Protein 7EQZ (pdb70)

Structure (mmCIF, N/CA/C/O backbone):
data_7EQZ
#
_entry.id   7EQZ
#
_cell.length_a   40.451
_cell.length_b   87.208
_cell.length_c   49.069
_cell.angle_alpha   90.000
_cell.angle_beta   107.698
_cell.angle_gamma   90.000
#
_symmetry.space_group_name_H-M   'P 1 21 1'
#
loop_
_entity.id
_entity.type
_entity.pdbx_description
1 polymer 'Carboxypeptidase B'
2 polymer 'Metallocarboxypeptidase inhibitor'
3 non-polymer 'ZINC ION'
4 non-polymer GLYCINE
5 water water
#
loop_
_atom_site.group_PDB
_atom_site.id
_atom_site.type_symbol
_atom_site.label_atom_id
_atom_site.label_alt_id
_atom_site.label_comp_id
_atom_site.label_asym_id
_atom_site.label_entity_id
_atom_site.label_seq_id
_atom_site.pdbx_PDB_ins_code
_atom_site.Cartn_x
_atom_site.Cartn_y
_atom_site.Cartn_z
_atom_site.occupancy
_atom_site.B_iso_or_equiv
_atom_site.auth_seq_id
_atom_site.auth_comp_id
_atom_site.auth_asym_id
_atom_site.auth_atom_id
_atom_site.pdbx_PDB_model_num
ATOM 1 N N . ASP A 1 1 ? 3.99010 -26.96971 21.72773 1.000 40.42127 7 ASP A N 1
ATOM 2 C CA . ASP A 1 1 ? 2.56936 -27.28878 21.64726 1.000 44.95963 7 ASP A CA 1
ATOM 3 C C . ASP A 1 1 ? 2.15535 -27.57346 20.20682 1.000 47.84748 7 ASP A C 1
ATOM 4 O O . ASP A 1 1 ? 1.82921 -28.70821 19.85809 1.000 45.87953 7 ASP A O 1
ATOM 6 N N . VAL A 1 2 ? 2.16696 -26.52986 19.36939 1.000 44.36593 8 VAL A N 1
ATOM 7 C CA . VAL A 1 2 ? 1.85343 -26.68664 17.95277 1.000 36.29541 8 VAL A CA 1
ATOM 8 C C . VAL A 1 2 ? 3.07585 -27.05279 17.12493 1.000 35.52893 8 VAL A C 1
ATOM 9 O O . VAL A 1 2 ? 2.94522 -27.29936 15.91794 1.000 39.64635 8 VAL A O 1
ATOM 13 N N . SER A 1 3 ? 4.26198 -27.09521 17.73295 1.000 40.00377 9 SER A N 1
ATOM 14 C CA . SER A 1 3 ? 5.49733 -27.41722 17.03082 1.000 36.97425 9 SER A CA 1
ATOM 15 C C . SER A 1 3 ? 6.03079 -28.79793 17.39769 1.000 32.88739 9 SER A C 1
ATOM 16 O O . SER A 1 3 ? 7.20268 -29.09293 17.14448 1.000 35.81338 9 SER A O 1
ATOM 19 N N . THR A 1 4 ? 5.19781 -29.64905 17.99439 1.000 37.68715 10 THR A N 1
ATOM 20 C CA . THR A 1 4 ? 5.62524 -30.99187 18.36251 1.000 37.61223 10 THR A CA 1
ATOM 21 C C . THR A 1 4 ? 5.27429 -32.03827 17.31500 1.000 34.70604 10 THR A C 1
ATOM 22 O O . THR A 1 4 ? 5.86627 -33.12345 17.32246 1.000 33.47504 10 THR A O 1
ATOM 26 N N . SER A 1 5 ? 4.33603 -31.74263 16.41985 1.000 38.60352 11 SER A N 1
ATOM 27 C CA . SER A 1 5 ? 3.92830 -32.69191 15.39352 1.000 30.74552 11 SER A CA 1
ATOM 28 C C . SER A 1 5 ? 3.26796 -31.92458 14.25782 1.000 34.08215 11 SER A C 1
ATOM 29 O O . SER A 1 5 ? 2.91997 -30.74890 14.39419 1.000 34.14849 11 SER A O 1
ATOM 32 N N . TYR A 1 6 ? 3.10344 -32.60914 13.12791 1.000 24.06291 12 TYR A N 1
ATOM 33 C CA . TYR A 1 6 ? 2.41180 -32.03993 11.97690 1.000 24.03717 12 TYR A CA 1
ATOM 34 C C . TYR A 1 6 ? 0.91519 -32.26033 12.15527 1.000 20.74145 12 TYR A C 1
ATOM 35 O O . TYR A 1 6 ? 0.44285 -33.40153 12.15336 1.000 25.34165 12 TYR A O 1
ATOM 44 N N . LEU A 1 7 ? 0.16834 -31.17192 12.31083 1.000 21.59921 13 LEU A N 1
ATOM 45 C CA . LEU A 1 7 ? -1.25892 -31.26432 12.57802 1.000 21.86349 13 LEU A CA 1
ATOM 46 C C . LEU A 1 7 ? -2.03642 -31.56420 11.30334 1.000 21.58175 13 LEU A C 1
ATOM 47 O O . LEU A 1 7 ? -1.72515 -31.04352 10.22809 1.000 15.01601 13 LEU A O 1
ATOM 52 N N . ARG A 1 8 ? -3.05165 -32.41364 11.43125 1.000 15.19123 14 ARG A N 1
ATOM 53 C CA . ARG A 1 8 ? -3.98755 -32.62922 10.34108 1.000 17.46580 14 ARG A CA 1
ATOM 54 C C . ARG A 1 8 ? -4.89484 -31.41140 10.19068 1.000 16.84028 14 ARG A C 1
ATOM 55 O O . ARG A 1 8 ? -4.99114 -30.56505 11.08392 1.000 17.07481 14 ARG A O 1
ATOM 63 N N . HIS A 1 9 ? -5.56371 -31.32394 9.03670 1.000 14.07315 15 HIS A N 1
ATOM 64 C CA . HIS A 1 9 ? -6.35689 -30.13282 8.74547 1.000 17.45933 15 HIS A CA 1
ATOM 65 C C . HIS A 1 9 ? -7.47235 -29.94145 9.76419 1.000 18.90472 15 HIS A C 1
ATOM 66 O O . HIS A 1 9 ? -7.73831 -28.81314 10.19642 1.000 15.22761 15 HIS A O 1
ATOM 73 N N . ASN A 1 10 ? -8.14524 -31.02716 10.15376 1.000 19.78544 16 ASN A N 1
ATOM 74 C CA . ASN A 1 10 ? -9.18384 -30.90258 11.16991 1.000 22.17474 16 ASN A CA 1
ATOM 75 C C . ASN A 1 10 ? -8.60067 -30.39501 12.48240 1.000 22.81310 16 ASN A C 1
ATOM 76 O O . ASN A 1 10 ? -9.15760 -29.48234 13.09999 1.000 18.68140 16 ASN A O 1
ATOM 81 N N . GLU A 1 11 ? -7.45064 -30.93597 12.89594 1.000 19.55879 17 GLU A N 1
ATOM 82 C CA . GLU A 1 11 ? -6.82479 -30.49174 14.13798 1.000 18.94948 17 GLU A CA 1
ATOM 83 C C . GLU A 1 11 ? -6.42925 -29.02299 14.06275 1.000 15.99378 17 GLU A C 1
ATOM 84 O O . GLU A 1 11 ? -6.50520 -28.29954 15.06240 1.000 14.69636 17 GLU A O 1
ATOM 90 N N . ILE A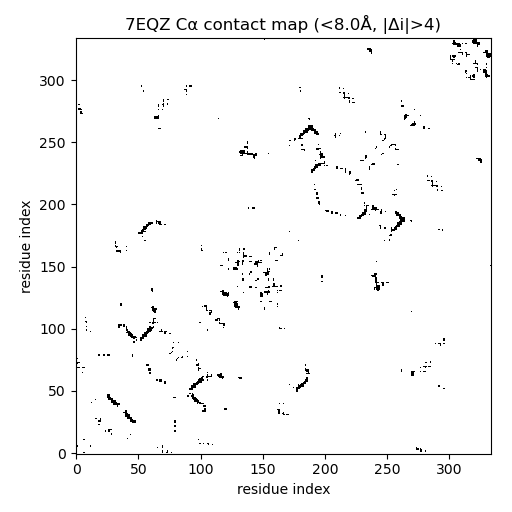 1 12 ? -6.00550 -28.56510 12.88336 1.000 14.88934 18 ILE A N 1
ATOM 91 C CA . ILE A 1 12 ? -5.66864 -27.15647 12.70618 1.000 13.48682 18 ILE A CA 1
ATOM 92 C C . ILE A 1 12 ? -6.89632 -26.28545 12.93648 1.000 16.23404 18 ILE A C 1
ATOM 93 O O . ILE A 1 12 ? -6.82032 -25.23916 13.59227 1.000 14.05506 18 ILE A O 1
ATOM 98 N N . ASN A 1 13 ? -8.04883 -26.70583 12.40811 1.000 16.68989 19 ASN A N 1
ATOM 99 C CA . ASN A 1 13 ? -9.26297 -25.90928 12.55586 1.000 16.07127 19 ASN A CA 1
ATOM 100 C C . ASN A 1 13 ? -9.75684 -25.89517 13.99933 1.000 13.03895 19 ASN A C 1
ATOM 101 O O . ASN A 1 13 ? -10.19974 -24.85218 14.49285 1.000 13.46105 19 ASN A O 1
ATOM 106 N N . GLU A 1 14 ? -9.69424 -27.03575 14.69484 1.000 15.14155 20 GLU A N 1
ATOM 107 C CA . GLU A 1 14 ? -10.09297 -27.05167 16.10139 1.000 15.30172 20 GLU A CA 1
ATOM 108 C C . GLU A 1 14 ? -9.18430 -26.16246 16.94192 1.000 11.37882 20 GLU A C 1
ATOM 109 O O . GLU A 1 14 ? -9.64335 -25.51219 17.88857 1.000 15.66641 20 GLU A O 1
ATOM 115 N N . TYR A 1 15 ? -7.88979 -26.12570 16.61648 1.000 12.45069 21 TYR A N 1
ATOM 116 C CA . TYR A 1 15 ? -6.98136 -25.22845 17.32209 1.000 14.36725 21 TYR A CA 1
ATOM 117 C C . TYR A 1 15 ? -7.37805 -23.77298 17.11362 1.000 14.33980 21 TYR A C 1
ATOM 118 O O . TYR A 1 15 ? -7.36471 -22.97718 18.05988 1.000 17.96369 21 TYR A O 1
ATOM 127 N N . LEU A 1 16 ? -7.73538 -23.40577 15.87981 1.000 13.73838 22 LEU A N 1
ATOM 128 C CA . LEU A 1 16 ? -8.18663 -22.04265 15.62017 1.000 15.00226 22 LEU A CA 1
ATOM 129 C C . LEU A 1 16 ? -9.46643 -21.73142 16.38684 1.000 18.56895 22 LEU A C 1
ATOM 130 O O . LEU A 1 16 ? -9.59647 -20.65424 16.97992 1.000 15.12116 22 LEU A O 1
ATOM 135 N N . GLN A 1 17 ? -10.42043 -22.66707 16.39390 1.000 14.88928 23 GLN A N 1
ATOM 136 C CA . GLN A 1 17 ? -11.67489 -22.43824 17.10541 1.000 21.22364 23 GLN A CA 1
ATOM 137 C C . GLN A 1 17 ? -11.45045 -22.34127 18.60908 1.000 19.80841 23 GLN A C 1
ATOM 138 O O . GLN A 1 17 ? -12.12721 -21.56439 19.29324 1.000 18.72532 23 GLN A O 1
ATOM 144 N N . THR A 1 18 ? -10.51191 -23.12773 19.14218 1.000 14.56419 24 THR A N 1
ATOM 145 C CA . THR A 1 18 ? -10.18541 -23.02996 20.56157 1.000 19.40482 24 THR A CA 1
ATOM 146 C C . THR A 1 18 ? -9.63139 -21.65172 20.90263 1.000 16.71784 24 THR A C 1
ATOM 147 O O . THR A 1 18 ? -9.97003 -21.07751 21.94459 1.000 16.42996 24 THR A O 1
ATOM 151 N N . LEU A 1 19 ? -8.78077 -21.10256 20.03174 1.000 12.64971 25 LEU A N 1
ATOM 152 C CA . LEU A 1 19 ? -8.26462 -19.75479 20.24943 1.000 13.23764 25 LEU A CA 1
ATOM 153 C C . LEU A 1 19 ? -9.38060 -18.71998 20.18371 1.000 18.11594 25 LEU A C 1
ATOM 154 O O . LEU A 1 19 ? -9.36128 -17.72711 20.92103 1.000 16.85898 25 LEU A O 1
ATOM 159 N N . SER A 1 20 ? -10.35595 -18.92794 19.29523 1.000 14.59483 26 SER A N 1
ATOM 160 C CA . SER A 1 20 ? -11.51257 -18.03945 19.24556 1.000 17.91111 26 SER A CA 1
ATOM 161 C C . SER A 1 20 ? -12.29834 -18.09108 20.54961 1.000 16.65717 26 SER A C 1
ATOM 162 O O . SER A 1 20 ? -12.78522 -17.06254 21.03287 1.000 16.95676 26 SER A O 1
ATOM 165 N N . GLN A 1 21 ? -12.44140 -19.28519 21.12753 1.000 16.84303 27 GLN A N 1
ATOM 166 C CA . GLN A 1 21 ? -13.11208 -19.41285 22.41711 1.000 22.57642 27 GLN A CA 1
ATOM 167 C C . GLN A 1 21 ? -12.30290 -18.76093 23.53271 1.000 20.79744 27 GLN A C 1
ATOM 168 O O . GLN A 1 21 ? -12.87048 -18.13233 24.43377 1.000 16.86927 27 GLN A O 1
ATOM 174 N N . LYS A 1 22 ? -10.97762 -18.89263 23.48646 1.000 16.42002 28 LYS A N 1
ATOM 175 C CA . LYS A 1 22 ? -10.13128 -18.48420 24.60075 1.000 17.04908 28 LYS A CA 1
ATOM 176 C C . LYS A 1 22 ? -9.74645 -17.01120 24.56512 1.000 18.79710 28 LYS A C 1
ATOM 177 O O . LYS A 1 22 ? -9.55233 -16.40903 25.62769 1.000 12.28071 28 LYS A O 1
ATOM 183 N N . TYR A 1 23 ? -9.63117 -16.41116 23.38187 1.000 17.11741 29 TYR A N 1
ATOM 184 C CA . TYR A 1 23 ? -9.23265 -15.00841 23.24635 1.000 17.76049 29 TYR A CA 1
ATOM 185 C C . TYR A 1 23 ? -10.20064 -14.26987 22.32752 1.000 20.37216 29 TYR A C 1
ATOM 186 O O . TYR A 1 23 ? -9.81698 -13.78818 21.25778 1.000 19.39539 29 TYR A O 1
ATOM 195 N N . PRO A 1 24 ? -11.47058 -14.14135 22.72769 1.000 20.97784 30 PRO A N 1
ATOM 196 C CA . PRO A 1 24 ? -12.44854 -13.50521 21.83015 1.000 15.79906 30 PRO A CA 1
ATOM 197 C C . PRO A 1 24 ? -12.21056 -12.01951 21.62120 1.000 15.26582 30 PRO A C 1
ATOM 198 O O . PRO A 1 24 ? -12.57966 -11.49086 20.56560 1.000 20.22822 30 PRO A O 1
ATOM 202 N N . SER A 1 25 ? -11.61543 -11.32496 22.59072 1.000 18.54030 31 SER A N 1
ATOM 203 C CA . SER A 1 25 ? -11.35725 -9.89871 22.44052 1.000 23.44933 31 SER A CA 1
ATOM 204 C C . SER A 1 25 ? -10.13152 -9.60492 21.58633 1.000 25.21185 31 SER A C 1
ATOM 205 O O . SER A 1 25 ? -9.94078 -8.45302 21.18206 1.000 28.85806 31 SER A O 1
ATOM 208 N N . LEU A 1 26 ? -9.30485 -10.60943 21.30038 1.000 17.51519 32 LEU A N 1
ATOM 209 C CA . LEU A 1 26 ? -8.11030 -10.43160 20.48792 1.000 11.75096 32 LEU A CA 1
ATOM 210 C C . LEU A 1 26 ? -8.21323 -11.05291 19.10457 1.000 19.08129 32 LEU A C 1
ATOM 211 O O . LEU A 1 26 ? -7.67262 -10.49042 18.14975 1.000 15.55893 32 LEU A O 1
ATOM 216 N N . VAL A 1 27 ? -8.89960 -12.18794 18.96401 1.000 12.40966 33 VAL A N 1
ATOM 217 C CA . VAL A 1 27 ? -8.90862 -12.92634 17.71027 1.000 18.07363 33 VAL A CA 1
ATOM 218 C C . VAL A 1 27 ? -10.34078 -13.15278 17.24757 1.000 20.54877 33 VAL A C 1
ATOM 219 O O . VAL A 1 27 ? -11.29397 -13.10823 18.02849 1.000 16.72881 33 VAL A O 1
ATOM 223 N N . SER A 1 28 ? -10.47385 -13.38492 15.94403 1.000 16.85698 34 SER A N 1
ATOM 224 C CA . SER A 1 28 ? -11.72815 -13.78259 15.32284 1.000 17.80077 34 SER A CA 1
ATOM 225 C C . SER A 1 28 ? -11.41226 -14.81860 14.25667 1.000 20.47644 34 SER A C 1
ATOM 226 O O . SER A 1 28 ? -10.58165 -14.57048 13.37786 1.000 22.18264 34 SER A O 1
ATOM 229 N N . VAL A 1 29 ? -12.06104 -15.97526 14.33922 1.000 16.72669 35 VAL A N 1
ATOM 230 C CA . VAL A 1 29 ? -11.83335 -17.07150 13.40529 1.000 9.84722 35 VAL A CA 1
ATOM 231 C C . VAL A 1 29 ? -12.99311 -17.10131 12.42242 1.000 14.66052 35 VAL A C 1
ATOM 232 O O . VAL A 1 29 ? -14.15589 -17.23611 12.82258 1.000 12.88145 35 VAL A O 1
ATOM 236 N N . GLU A 1 30 ? -12.67966 -16.97104 11.13610 1.000 15.26693 36 GLU A N 1
ATOM 237 C CA . GLU A 1 30 ? -13.68874 -16.85350 10.09677 1.000 19.78453 36 GLU A CA 1
ATOM 238 C C . GLU A 1 30 ? -13.37876 -17.81673 8.96158 1.000 17.42840 36 GLU A C 1
ATOM 239 O O . GLU A 1 30 ? -12.22478 -18.19167 8.73587 1.000 15.08995 36 GLU A O 1
ATOM 245 N N . GLU A 1 31 ? -14.42945 -18.21469 8.25242 1.000 14.71418 37 GLU A N 1
ATOM 246 C CA . GLU A 1 31 ? -14.31363 -19.12099 7.11899 1.000 12.84599 37 GLU A CA 1
ATOM 247 C C . GLU A 1 31 ? -14.17010 -18.29934 5.84291 1.000 13.58676 37 GLU A C 1
ATOM 248 O O . GLU A 1 31 ? -15.06672 -17.52517 5.49418 1.000 13.30737 37 GLU A O 1
ATOM 254 N N . ALA A 1 32 ? -13.03730 -18.45190 5.15869 1.000 12.47279 38 ALA A N 1
ATOM 255 C CA . ALA A 1 32 ? -12.79479 -17.70850 3.93013 1.000 11.96357 38 ALA A CA 1
ATOM 256 C C . ALA A 1 32 ? -13.32649 -18.41161 2.69015 1.000 16.98680 38 ALA A C 1
ATOM 257 O O . ALA A 1 32 ? -13.43768 -17.77640 1.63510 1.000 18.18842 38 ALA A O 1
ATOM 259 N N . GLY A 1 33 ? -13.65982 -19.69110 2.78978 1.000 17.16983 39 GLY A N 1
ATOM 260 C CA . GLY A 1 33 ? -14.16489 -20.42078 1.64612 1.000 12.15825 39 GLY A CA 1
ATOM 261 C C . GLY A 1 33 ? -14.22547 -21.90209 1.94288 1.000 15.03949 39 GLY A C 1
ATOM 262 O O . GLY A 1 33 ? -13.88409 -22.36078 3.03788 1.000 12.15058 39 GLY A O 1
ATOM 263 N N . THR A 1 34 ? -14.67133 -22.64577 0.93446 1.000 16.07775 40 THR A N 1
ATOM 264 C CA . THR A 1 34 ? -14.81197 -24.09229 1.01658 1.000 12.45828 40 THR A CA 1
ATOM 265 C C . THR A 1 34 ? -13.95694 -24.73649 -0.06366 1.000 13.21529 40 THR A C 1
ATOM 266 O O . THR A 1 34 ? -14.01503 -24.33164 -1.22956 1.000 14.10722 40 THR A O 1
ATOM 270 N N . SER A 1 35 ? -13.16713 -25.73463 0.32419 1.000 13.85306 41 SER A N 1
ATOM 271 C CA . SER A 1 35 ? -12.34332 -26.44936 -0.63551 1.000 10.99083 41 SER A CA 1
ATOM 272 C C . SER A 1 35 ? -13.22442 -27.23682 -1.60380 1.000 13.23049 41 SER A C 1
ATOM 273 O O . SER A 1 35 ? -14.44287 -27.34428 -1.43608 1.000 14.30501 41 SER A O 1
ATOM 276 N N . TYR A 1 36 ? -12.58822 -27.79256 -2.63765 1.000 13.08059 42 TYR A N 1
ATOM 277 C CA . TYR A 1 36 ? -13.33807 -28.54451 -3.63874 1.000 15.82835 42 TYR A CA 1
ATOM 278 C C . TYR A 1 36 ? -14.03977 -29.74559 -3.01807 1.000 14.34157 42 TYR A C 1
ATOM 279 O O . TYR A 1 36 ? -15.19299 -30.04229 -3.35198 1.000 12.62157 42 TYR A O 1
ATOM 288 N N . GLU A 1 37 ? -13.36262 -30.44615 -2.11195 1.000 15.69726 43 GLU A N 1
ATOM 289 C CA . GLU A 1 37 ? -13.92249 -31.63734 -1.48910 1.000 15.33592 43 GLU A CA 1
ATOM 290 C C . GLU A 1 37 ? -14.80868 -31.32294 -0.29011 1.000 13.91755 43 GLU A C 1
ATOM 291 O O . GLU A 1 37 ? -15.34736 -32.25238 0.31915 1.000 14.97897 43 GLU A O 1
ATOM 297 N N . GLY A 1 38 ? -14.97437 -30.05319 0.06161 1.000 17.75669 44 GLY A N 1
ATOM 298 C CA . GLY A 1 38 ? -15.89202 -29.66484 1.11081 1.000 11.45409 44 GLY A CA 1
ATOM 299 C C . GLY A 1 38 ? -15.27493 -29.30754 2.44477 1.000 15.05642 44 GLY A C 1
ATOM 300 O O . GLY A 1 38 ? -15.99917 -29.27535 3.44596 1.000 12.82480 44 GLY A O 1
ATOM 301 N N . ARG A 1 39 ? -13.97331 -29.03894 2.49550 1.000 13.92106 45 ARG A N 1
ATOM 302 C CA . ARG A 1 39 ? -13.30815 -28.69559 3.74402 1.000 12.56307 45 ARG A CA 1
ATOM 303 C C . ARG A 1 39 ? -13.33185 -27.18853 3.96376 1.000 13.76773 45 ARG A C 1
ATOM 304 O O . ARG A 1 39 ? -13.17910 -26.40603 3.02152 1.000 11.06087 45 ARG A O 1
ATOM 312 N N . SER A 1 40 ? -13.52419 -26.78912 5.21814 1.000 15.64591 46 SER A N 1
ATOM 313 C CA . SER A 1 40 ? -13.61057 -25.37805 5.57178 1.000 15.15541 46 SER A CA 1
ATOM 314 C C . SER A 1 40 ? -12.21753 -24.75817 5.57075 1.000 14.12823 46 SER A C 1
ATOM 315 O O . SER A 1 40 ? -11.34693 -25.17252 6.34339 1.000 13.56456 46 SER A O 1
ATOM 318 N N . ILE A 1 41 ? -12.00795 -23.76778 4.70817 1.000 12.02471 47 ILE A N 1
ATOM 319 C CA . ILE A 1 41 ? -10.75246 -23.02658 4.66006 1.000 10.92998 47 ILE A CA 1
ATOM 320 C C . ILE A 1 41 ? -10.89786 -21.82210 5.58294 1.000 13.14011 47 ILE A C 1
ATOM 321 O O . ILE A 1 41 ? -11.61413 -20.86832 5.26759 1.000 14.75729 47 ILE A O 1
ATOM 326 N N . LYS A 1 42 ? -10.21014 -21.85973 6.71915 1.000 11.39962 48 LYS A N 1
ATOM 327 C CA . LYS A 1 42 ? -10.40159 -20.88823 7.78382 1.000 14.79949 48 LYS A CA 1
ATOM 328 C C . LYS A 1 42 ? -9.22921 -19.91985 7.86583 1.000 15.17511 48 LYS A C 1
ATOM 329 O O . LYS A 1 42 ? -8.10266 -20.23819 7.47326 1.000 12.57940 48 LYS A O 1
ATOM 335 N N . THR A 1 43 ? -9.51853 -18.72527 8.37670 1.000 13.96815 49 THR A N 1
ATOM 336 C CA . THR A 1 43 ? -8.51136 -17.73426 8.71827 1.000 11.37493 49 THR A CA 1
ATOM 337 C C . THR A 1 43 ? -8.73609 -17.28221 10.15373 1.000 15.70084 49 THR A C 1
ATOM 338 O O . THR A 1 43 ? -9.83431 -17.40786 10.70134 1.000 14.97487 49 THR A O 1
ATOM 342 N N . ILE A 1 44 ? -7.67942 -16.75750 10.76582 1.000 10.92361 50 ILE A N 1
ATOM 343 C CA . ILE A 1 44 ? -7.76120 -16.15153 12.08826 1.000 19.02815 50 ILE A CA 1
ATOM 344 C C . ILE A 1 44 ? -7.29201 -14.70754 11.97757 1.000 14.37140 50 ILE A C 1
ATOM 345 O O . ILE A 1 44 ? -6.21242 -14.43718 11.43805 1.000 13.47278 50 ILE A O 1
ATOM 350 N N . THR A 1 45 ? -8.11528 -13.78386 12.46374 1.000 14.67351 51 THR A N 1
ATOM 351 C CA . THR A 1 45 ? -7.79805 -12.36246 12.45891 1.000 13.57739 51 THR A CA 1
ATOM 352 C C . THR A 1 45 ? -7.33825 -11.96613 13.85510 1.000 15.73655 51 THR A C 1
ATOM 353 O O . THR A 1 45 ? -8.05502 -12.19402 14.83367 1.000 13.31045 51 THR A O 1
ATOM 357 N N . ILE A 1 46 ? -6.15056 -11.37431 13.94514 1.000 13.11523 52 ILE A N 1
ATOM 358 C CA . ILE A 1 46 ? -5.51822 -11.06174 15.22018 1.000 9.90908 52 ILE A CA 1
ATOM 359 C C . ILE A 1 46 ? -5.37279 -9.55219 15.33846 1.000 13.35693 52 ILE A C 1
ATOM 360 O O . ILE A 1 46 ? -4.83969 -8.90185 14.43131 1.000 13.44133 52 ILE A O 1
ATOM 365 N N . ASN A 1 47 ? -5.84227 -9.00354 16.46028 1.000 11.19420 53 ASN A N 1
ATOM 366 C CA . ASN A 1 47 ? -5.72389 -7.57970 16.77275 1.000 13.05616 53 ASN A CA 1
ATOM 367 C C . ASN A 1 47 ? -6.39986 -6.72085 15.70216 1.000 18.81225 53 ASN A C 1
ATOM 368 O O . ASN A 1 47 ? -5.78064 -5.87095 15.05939 1.000 15.15028 53 ASN A O 1
ATOM 373 N N . LYS A 1 48 ? -7.69627 -6.95715 15.52344 1.000 18.79373 54 LYS A N 1
ATOM 374 C CA . LYS A 1 48 ? -8.48440 -6.15628 14.59408 1.000 25.62757 54 LYS A CA 1
ATOM 375 C C . LYS A 1 48 ? -8.73996 -4.78632 15.20862 1.000 26.64506 54 LYS A C 1
ATOM 376 O O . LYS A 1 48 ? -9.46925 -4.66535 16.19808 1.000 28.19013 54 LYS A O 1
ATOM 382 N N . LYS A 1 49 ? -8.13049 -3.75414 14.63154 1.000 23.78130 55 LYS A N 1
ATOM 383 C CA . LYS A 1 49 ? -8.32822 -2.38534 15.07049 1.000 24.03418 55 LYS A CA 1
ATOM 384 C C . LYS A 1 49 ? -8.59712 -1.50536 13.85900 1.000 27.37196 55 LYS A C 1
ATOM 385 O O . LYS A 1 49 ? -7.91591 -1.63272 12.83396 1.000 25.33288 55 LYS A O 1
ATOM 391 N N . PRO A 1 50 ? -9.58385 -0.61597 13.93997 1.000 33.61841 56 PRO A N 1
ATOM 392 C CA . PRO A 1 50 ? -9.91304 0.22037 12.78073 1.000 38.68455 56 PRO A CA 1
ATOM 393 C C . PRO A 1 50 ? -8.75407 1.13400 12.40694 1.000 31.62869 56 PRO A C 1
ATOM 394 O O . PRO A 1 50 ? -8.13217 1.76542 13.26382 1.000 30.58863 56 PRO A O 1
ATOM 398 N N . GLY A 1 51 ? -8.47055 1.19993 11.10711 1.000 26.97002 57 GLY A N 1
ATOM 399 C CA . GLY A 1 51 ? -7.37594 1.99806 10.59817 1.000 33.09614 57 GLY A CA 1
ATOM 400 C C . GLY A 1 51 ? -6.01350 1.34255 10.64860 1.000 30.07996 57 GLY A C 1
ATOM 401 O O . GLY A 1 51 ? -5.02343 1.98494 10.27539 1.000 26.95729 57 GLY A O 1
ATOM 402 N N . ASN A 1 52 ? -5.92551 0.09329 11.09374 1.000 24.29861 58 ASN A N 1
ATOM 403 C CA . ASN A 1 52 ? -4.64818 -0.59614 11.18299 1.000 20.08241 58 ASN A CA 1
ATOM 404 C C . ASN A 1 52 ? -4.18213 -1.06492 9.81036 1.000 20.48419 58 ASN A C 1
ATOM 405 O O . ASN A 1 52 ? -4.98423 -1.29773 8.90150 1.000 22.11999 58 ASN A O 1
ATOM 410 N N . ALA A 1 53 ? -2.86615 -1.19309 9.66465 1.000 17.61511 59 ALA A N 1
ATOM 411 C CA . ALA A 1 53 ? -2.31561 -1.90407 8.52108 1.000 17.85506 59 ALA A CA 1
ATOM 412 C C . ALA A 1 53 ? -2.51263 -3.40062 8.71807 1.000 16.89385 59 ALA A C 1
ATOM 413 O O . ALA A 1 53 ? -2.41032 -3.91295 9.83601 1.000 12.62848 59 ALA A O 1
ATOM 415 N N . VAL A 1 54 ? -2.80209 -4.10532 7.62846 1.000 14.57973 60 VAL A N 1
ATOM 416 C CA . VAL A 1 54 ? -3.16296 -5.51650 7.68001 1.000 14.45252 60 VAL A CA 1
ATOM 417 C C . VAL A 1 54 ? -2.05859 -6.33743 7.03123 1.000 16.64719 60 VAL A C 1
ATOM 418 O O . VAL A 1 54 ? -1.62022 -6.03440 5.91471 1.000 13.45769 60 VAL A O 1
ATOM 422 N N . VAL A 1 55 ? -1.60913 -7.37102 7.73575 1.000 13.80861 61 VAL A N 1
ATOM 423 C CA . VAL A 1 55 ? -0.68413 -8.35966 7.19780 1.000 14.37372 61 VAL A CA 1
ATOM 424 C C . VAL A 1 55 ? -1.47973 -9.62278 6.90150 1.000 11.04752 61 VAL A C 1
ATOM 425 O O . VAL A 1 55 ? -2.11563 -10.18974 7.79841 1.000 12.89174 61 VAL A O 1
ATOM 429 N N . PHE A 1 56 ? -1.45916 -10.06013 5.64635 1.000 13.53945 62 PHE A N 1
ATOM 430 C CA . PHE A 1 56 ? -2.11635 -11.29599 5.24298 1.000 11.27851 62 PHE A CA 1
ATOM 431 C C . PHE A 1 56 ? -1.05441 -12.36753 5.03572 1.000 10.52578 62 PHE A C 1
ATOM 432 O O . PHE A 1 56 ? -0.15199 -12.20252 4.20796 1.000 12.78439 62 PHE A O 1
ATOM 440 N N . LEU A 1 57 ? -1.16668 -13.45968 5.78508 1.000 11.35935 63 LEU A N 1
ATOM 441 C CA . LEU A 1 57 ? -0.22197 -14.56476 5.72522 1.000 13.48424 63 LEU A CA 1
ATOM 442 C C . LEU A 1 57 ? -0.97995 -15.84496 5.40747 1.000 12.18729 63 LEU A C 1
ATOM 443 O O . LEU A 1 57 ? -1.94305 -16.18729 6.09991 1.000 13.65854 63 LEU A O 1
ATOM 448 N N . ASP A 1 58 ? -0.54478 -16.55085 4.36746 1.000 10.57848 64 ASP A N 1
ATOM 449 C CA . ASP A 1 58 ? -1.10468 -17.85052 4.03510 1.000 10.49571 64 ASP A CA 1
ATOM 450 C C . ASP A 1 58 ? 0.01897 -18.87014 3.91841 1.000 15.74341 64 ASP A C 1
ATOM 451 O O . ASP A 1 58 ? 1.19718 -18.52120 3.80444 1.000 14.38216 64 ASP A O 1
ATOM 456 N N . ALA A 1 59 ? -0.36382 -20.14270 3.95966 1.000 12.12705 65 ALA A N 1
ATOM 457 C CA . ALA A 1 59 ? 0.59374 -21.23159 3.84652 1.000 14.74224 65 ALA A CA 1
ATOM 458 C C . ALA A 1 59 ? -0.13725 -22.47608 3.36990 1.000 17.45077 65 ALA A C 1
ATOM 459 O O . ALA A 1 59 ? -1.36701 -22.55777 3.42819 1.000 10.25422 65 ALA A O 1
ATOM 461 N N . GLY A 1 60 ? 0.63948 -23.44369 2.89200 1.000 14.56955 66 GLY A N 1
ATOM 462 C CA . GLY A 1 60 ? 0.07538 -24.72158 2.50469 1.000 14.01712 66 GLY A CA 1
ATOM 463 C C . GLY A 1 60 ? -0.71850 -24.71671 1.21816 1.000 12.98972 66 GLY A C 1
ATOM 464 O O . GLY A 1 60 ? -1.61939 -25.54550 1.05551 1.000 16.78592 66 GLY A O 1
ATOM 465 N N . ILE A 1 61 ? -0.42087 -23.79657 0.29734 1.000 12.14244 67 ILE A N 1
ATOM 466 C CA . ILE A 1 61 ? -1.03826 -23.87400 -1.02300 1.000 15.14693 67 ILE A CA 1
ATOM 467 C C . ILE A 1 61 ? -0.54920 -25.11359 -1.76108 1.000 13.73251 67 ILE A C 1
ATOM 468 O O . ILE A 1 61 ? -1.25156 -25.64875 -2.62771 1.000 10.78863 67 ILE A O 1
ATOM 473 N N . HIS A 1 62 ? 0.64682 -25.59259 -1.43237 1.000 9.56847 68 HIS A N 1
ATOM 474 C CA . HIS A 1 62 ? 1.18477 -26.83103 -1.97482 1.000 11.60940 68 HIS A CA 1
ATOM 475 C C . HIS A 1 62 ? 1.17949 -27.88637 -0.87814 1.000 10.90930 68 HIS A C 1
ATOM 476 O O . HIS A 1 62 ? 1.62865 -27.62601 0.24375 1.000 10.90105 68 HIS A O 1
ATOM 483 N N . ALA A 1 63 ? 0.67619 -29.07532 -1.21387 1.000 12.49922 69 ALA A N 1
ATOM 484 C CA . ALA A 1 63 ? 0.30806 -30.05674 -0.19739 1.000 11.51427 69 ALA A CA 1
ATOM 485 C C . ALA A 1 63 ? 1.51521 -30.53552 0.60087 1.000 14.23652 69 ALA A C 1
ATOM 486 O O . ALA A 1 63 ? 1.47438 -30.58994 1.83549 1.000 15.10436 69 ALA A O 1
ATOM 488 N N . ARG A 1 64 ? 2.60136 -30.89090 -0.08711 1.000 12.96615 70 ARG A N 1
ATOM 489 C CA . ARG A 1 64 ? 3.72756 -31.54636 0.56914 1.000 12.07608 70 ARG A CA 1
ATOM 490 C C . ARG A 1 64 ? 4.55723 -30.60578 1.43095 1.000 11.99311 70 ARG A C 1
ATOM 491 O O . ARG A 1 64 ? 5.44389 -31.07869 2.14985 1.000 13.38158 70 ARG A O 1
ATOM 499 N N . GLU A 1 65 ? 4.30636 -29.29977 1.37557 1.000 9.47982 71 GLU A N 1
ATOM 500 C CA . GLU A 1 65 ? 5.13321 -28.32661 2.09027 1.000 13.41135 71 GLU A CA 1
ATOM 501 C C . GLU A 1 65 ? 4.60962 -28.15793 3.51737 1.000 11.01357 71 GLU A C 1
ATOM 502 O O . GLU A 1 65 ? 4.06201 -27.12628 3.90566 1.000 15.22941 71 GLU A O 1
ATOM 508 N N . TRP A 1 66 ? 4.82011 -29.21327 4.31074 1.000 14.65894 72 TRP A N 1
ATOM 509 C CA . TRP A 1 66 ? 4.20929 -29.30232 5.63463 1.000 15.11997 72 TRP A CA 1
ATOM 510 C C . TRP A 1 66 ? 4.74456 -28.24907 6.59683 1.000 13.49927 72 TRP A C 1
ATOM 511 O O . TRP A 1 66 ? 4.03069 -27.83940 7.51942 1.000 12.68498 72 TRP A O 1
ATOM 522 N N . ILE A 1 67 ? 5.99186 -27.80889 6.41697 1.000 12.95516 73 ILE A N 1
ATOM 523 C CA . ILE A 1 67 ? 6.56852 -26.85987 7.36053 1.000 10.69005 73 ILE A CA 1
ATOM 524 C C . ILE A 1 67 ? 5.96779 -25.46830 7.20555 1.000 11.20164 73 ILE A C 1
ATOM 525 O O . ILE A 1 67 ? 6.09655 -24.63913 8.11431 1.000 12.31956 73 ILE A O 1
ATOM 530 N N . ALA A 1 68 ? 5.30418 -25.18492 6.07841 1.000 10.62808 74 ALA A N 1
ATOM 531 C CA . ALA A 1 68 ? 4.69184 -23.86685 5.91581 1.000 12.47745 74 ALA A CA 1
ATOM 532 C C . ALA A 1 68 ? 3.47828 -23.68549 6.82101 1.000 10.95786 74 ALA A C 1
ATOM 533 O O . ALA A 1 68 ? 3.42956 -22.68019 7.55210 1.000 8.19561 74 ALA A O 1
ATOM 535 N N . PRO A 1 69 ? 2.47729 -24.57797 6.83288 1.000 12.16912 75 PRO A N 1
ATOM 536 C CA . PRO A 1 69 ? 1.40900 -24.43393 7.83596 1.000 8.98948 75 PRO A CA 1
ATOM 537 C C . PRO A 1 69 ? 1.91538 -24.52170 9.26253 1.000 11.80327 75 PRO A C 1
ATOM 538 O O . PRO A 1 69 ? 1.37079 -23.84734 10.14547 1.000 9.85907 75 PRO A O 1
ATOM 542 N N . ALA A 1 70 ? 2.94765 -25.33172 9.51427 1.000 12.15731 76 ALA A N 1
ATOM 543 C CA . ALA A 1 70 ? 3.51476 -25.41272 10.85624 1.000 12.74798 76 ALA A CA 1
ATOM 544 C C . ALA A 1 70 ? 4.08352 -24.06904 11.29334 1.000 15.01283 76 ALA A C 1
ATOM 545 O O . ALA A 1 70 ? 3.89781 -23.65028 12.44234 1.000 11.15502 76 ALA A O 1
ATOM 547 N N . THR A 1 71 ? 4.78606 -23.38169 10.38995 1.000 11.85042 77 THR A N 1
ATOM 548 C CA . THR A 1 71 ? 5.29061 -22.04866 10.70075 1.000 9.10896 77 THR A CA 1
ATOM 549 C C . THR A 1 71 ? 4.14924 -21.05745 10.89551 1.000 13.50240 77 THR A C 1
ATOM 550 O O . THR A 1 71 ? 4.19385 -20.22100 11.80565 1.000 14.78470 77 THR A O 1
ATOM 554 N N . ALA A 1 72 ? 3.11618 -21.13847 10.05313 1.000 13.06521 78 ALA A N 1
ATOM 555 C CA . ALA A 1 72 ? 1.96781 -20.25157 10.20602 1.000 17.16200 78 ALA A CA 1
ATOM 556 C C . ALA A 1 72 ? 1.26884 -20.48265 11.53947 1.000 14.06840 78 ALA A C 1
ATOM 557 O O . ALA A 1 72 ? 0.86033 -19.52637 12.20948 1.000 13.07708 78 ALA A O 1
ATOM 559 N N . LEU A 1 73 ? 1.12013 -21.74784 11.93989 1.000 10.68543 79 LEU A N 1
ATOM 560 C CA . LEU A 1 73 ? 0.52188 -22.04836 13.23650 1.000 12.53932 79 LEU A CA 1
ATOM 561 C C . LEU A 1 73 ? 1.39056 -21.53243 14.37650 1.000 17.39465 79 LEU A C 1
ATOM 562 O O . LEU A 1 73 ? 0.87476 -21.02187 15.37833 1.000 12.77407 79 LEU A O 1
ATOM 567 N N . TYR A 1 74 ? 2.71339 -21.66529 14.24618 1.000 14.62733 80 TYR A N 1
ATOM 568 C CA . TYR A 1 74 ? 3.61114 -21.13923 15.26910 1.000 14.58451 80 TYR A CA 1
ATOM 569 C C . TYR A 1 74 ? 3.50583 -19.62259 15.36399 1.000 13.77109 80 TYR A C 1
ATOM 570 O O . TYR A 1 74 ? 3.55625 -19.05689 16.46230 1.000 13.17641 80 TYR A O 1
ATOM 579 N N . ALA A 1 75 ? 3.36906 -18.94608 14.22044 1.000 12.92607 81 ALA A N 1
ATOM 580 C CA . ALA A 1 75 ? 3.16563 -17.50143 14.23768 1.000 13.66014 81 ALA A CA 1
ATOM 581 C C . ALA A 1 75 ? 1.86154 -17.14164 14.93714 1.000 15.52556 81 ALA A C 1
ATOM 582 O O . ALA A 1 75 ? 1.79881 -16.15809 15.68451 1.000 16.99923 81 ALA A O 1
ATOM 584 N N . ILE A 1 76 ? 0.80748 -17.92642 14.70217 1.000 12.04734 82 ILE A N 1
ATOM 585 C CA . ILE A 1 76 ? -0.45716 -17.70699 15.39830 1.000 8.68211 82 ILE A CA 1
ATOM 586 C C . ILE A 1 76 ? -0.27701 -17.89555 16.89861 1.000 12.36906 82 ILE A C 1
ATOM 587 O O . ILE A 1 76 ? -0.75857 -17.08952 17.70396 1.000 13.81280 82 ILE A O 1
ATOM 592 N N . GLU A 1 77 ? 0.42447 -18.96017 17.29676 1.000 13.18644 83 GLU A N 1
ATOM 593 C CA . GLU A 1 77 ? 0.60569 -19.24599 18.71691 1.000 13.65800 83 GLU A CA 1
ATOM 594 C C . GLU A 1 77 ? 1.37346 -18.13071 19.41598 1.000 15.21156 83 GLU A C 1
ATOM 595 O O . GLU A 1 77 ? 1.01068 -17.71694 20.52377 1.000 14.68946 83 GLU A O 1
ATOM 601 N N . GLN A 1 78 ? 2.43818 -17.63117 18.78455 1.000 13.98039 84 GLN A N 1
ATOM 602 C CA . GLN A 1 78 ? 3.21257 -16.54863 19.38319 1.000 16.15215 84 GLN A CA 1
ATOM 603 C C . GLN A 1 78 ? 2.39239 -15.26850 19.49156 1.000 18.01326 84 GLN A C 1
ATOM 604 O O . GLN A 1 78 ? 2.44173 -14.57835 20.51601 1.000 18.05923 84 GLN A O 1
ATOM 610 N N . LEU A 1 79 ? 1.63305 -14.93396 18.44622 1.000 13.21360 85 LEU A N 1
ATOM 611 C CA . LEU A 1 79 ? 0.88587 -13.68011 18.44787 1.000 16.17998 85 LEU A CA 1
ATOM 612 C C . LEU A 1 79 ? -0.31517 -13.73023 19.38423 1.000 14.56350 85 LEU A C 1
ATOM 613 O O . LEU A 1 79 ? -0.65863 -12.71589 20.00123 1.000 16.52507 85 LEU A O 1
ATOM 618 N N . VAL A 1 80 ? -0.96266 -14.88528 19.50274 1.000 17.76068 86 VAL A N 1
ATOM 619 C CA . VAL A 1 80 ? -2.19272 -14.99613 20.28304 1.000 14.51068 86 VAL A CA 1
ATOM 620 C C . VAL A 1 80 ? -1.90748 -15.41094 21.72002 1.000 16.53913 86 VAL A C 1
ATOM 621 O O . VAL A 1 80 ? -2.31917 -14.73426 22.66596 1.000 18.81583 86 VAL A O 1
ATOM 625 N N . GLU A 1 81 ? -1.19972 -16.52507 21.90908 1.000 15.79064 87 GLU A N 1
ATOM 626 C CA . GLU A 1 81 ? -0.94793 -17.04749 23.24603 1.000 15.42196 87 GLU A CA 1
ATOM 627 C C . GLU A 1 81 ? 0.23051 -16.37767 23.94044 1.000 17.23564 87 GLU A C 1
ATOM 628 O O . GLU A 1 81 ? 0.43632 -16.61356 25.13554 1.000 18.33300 87 GLU A O 1
ATOM 634 N N . HIS A 1 82 ? 1.00441 -15.56036 23.23186 1.000 19.94537 88 HIS A N 1
ATOM 635 C CA . HIS A 1 82 ? 2.13589 -14.84276 23.81391 1.000 18.79284 88 HIS A CA 1
ATOM 636 C C . HIS A 1 82 ? 2.14346 -13.40339 23.30927 1.000 20.25534 88 HIS A C 1
ATOM 637 O O . HIS A 1 82 ? 3.17535 -12.86090 22.91166 1.000 19.04686 88 HIS A O 1
ATOM 644 N N . SER A 1 83 ? 0.96640 -12.77044 23.32182 1.000 19.30674 89 SER A N 1
ATOM 645 C CA . SER A 1 83 ? 0.83233 -11.42667 22.76721 1.000 17.50270 89 SER A CA 1
ATOM 646 C C . SER A 1 83 ? 1.67054 -10.40651 23.52686 1.000 26.19103 89 SER A C 1
ATOM 647 O O . SER A 1 83 ? 2.08435 -9.39447 22.94931 1.000 23.23584 89 SER A O 1
ATOM 650 N N . SER A 1 84 ? 1.92920 -10.64622 24.81526 1.000 21.51965 90 SER A N 1
ATOM 651 C CA . SER A 1 84 ? 2.72993 -9.70934 25.59544 1.000 26.55666 90 SER A CA 1
ATOM 652 C C . SER A 1 84 ? 4.17573 -9.64401 25.12018 1.000 26.55220 90 SER A C 1
ATOM 653 O O . SER A 1 84 ? 4.85703 -8.64806 25.38595 1.000 27.20184 90 SER A O 1
ATOM 656 N N . GLU A 1 85 ? 4.65729 -10.67350 24.42822 1.000 24.94976 91 GLU A N 1
ATOM 657 C CA . GLU A 1 85 ? 6.01256 -10.68820 23.89513 1.000 24.07615 91 GLU A CA 1
ATOM 658 C C . GLU A 1 85 ? 6.09080 -10.19467 22.45684 1.000 23.62160 91 GLU A C 1
ATOM 659 O O . GLU A 1 85 ? 7.17974 -10.20425 21.87334 1.000 23.62407 91 GLU A O 1
ATOM 665 N N . ASN A 1 86 ? 4.97275 -9.77023 21.87093 1.000 22.14010 92 ASN A N 1
ATOM 666 C CA . ASN A 1 86 ? 4.93604 -9.35901 20.47129 1.000 23.86336 92 ASN A CA 1
ATOM 667 C C . ASN A 1 86 ? 4.11710 -8.08559 20.30731 1.000 24.49521 92 ASN A C 1
ATOM 668 O O . ASN A 1 86 ? 3.39905 -7.91138 19.31727 1.000 21.83534 92 ASN A O 1
ATOM 673 N N . GLN A 1 87 ? 4.21982 -7.17214 21.27718 1.000 23.05717 93 GLN A N 1
ATOM 674 C CA . GLN A 1 87 ? 3.45135 -5.93243 21.21216 1.000 21.58081 93 GLN A CA 1
ATOM 675 C C . GLN A 1 87 ? 3.90948 -5.03617 20.06796 1.000 18.55074 93 GLN A C 1
ATOM 676 O O . GLN A 1 87 ? 3.11936 -4.23139 19.56176 1.000 21.60543 93 GLN A O 1
ATOM 682 N N . GLU A 1 88 ? 5.17336 -5.15254 19.65187 1.000 21.38760 94 GLU A N 1
ATOM 683 C CA . GLU A 1 88 ? 5.67765 -4.30907 18.57234 1.000 20.70154 94 GLU A CA 1
ATOM 684 C C . GLU A 1 88 ? 4.97945 -4.60266 17.24967 1.000 19.80955 94 GLU A C 1
ATOM 685 O O . GLU A 1 88 ? 4.85406 -3.70825 16.40577 1.000 21.68254 94 GLU A O 1
ATOM 691 N N . VAL A 1 89 ? 4.52315 -5.83488 17.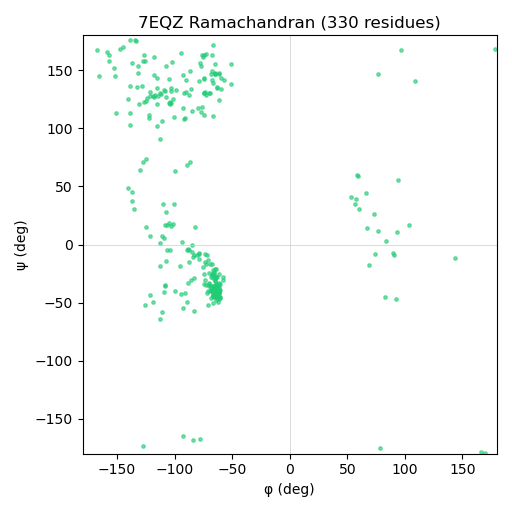04895 1.000 19.47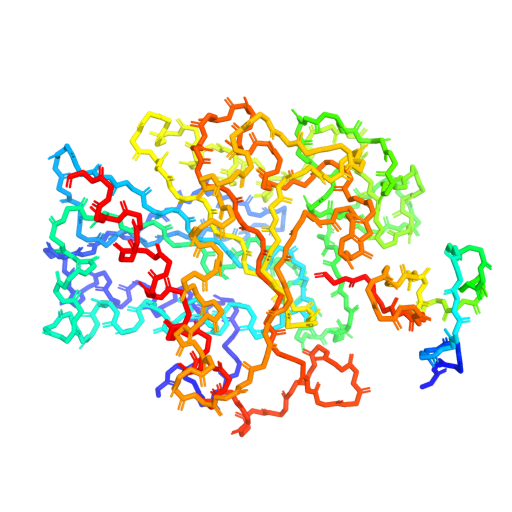017 95 VAL A N 1
ATOM 692 C CA . VAL A 1 89 ? 3.78617 -6.20370 15.84862 1.000 22.17920 95 VAL A CA 1
ATOM 693 C C . VAL A 1 89 ? 2.29085 -6.35276 16.13617 1.000 22.50854 95 VAL A C 1
ATOM 694 O O . VAL A 1 89 ? 1.56988 -6.97785 15.35833 1.000 14.67761 95 VAL A O 1
ATOM 698 N N . LEU A 1 90 ? 1.81337 -5.78474 17.24567 1.000 17.61644 96 LEU A N 1
ATOM 699 C CA . LEU A 1 90 ? 0.41101 -5.88079 17.63373 1.000 20.34657 96 LEU A CA 1
ATOM 700 C C . LEU A 1 90 ? -0.13684 -4.53158 18.08591 1.000 22.03740 96 LEU A C 1
ATOM 701 O O . LEU A 1 90 ? -1.03053 -4.47441 18.93532 1.000 21.38032 96 LEU A O 1
ATOM 706 N N . SER A 1 91 ? 0.38677 -3.43608 17.53437 1.000 17.25435 97 SER A N 1
ATOM 707 C CA . SER A 1 91 ? -0.09449 -2.09987 17.86174 1.000 23.17306 97 SER A CA 1
ATOM 708 C C . SER A 1 91 ? -0.81809 -1.45331 16.68786 1.000 24.46137 97 SER A C 1
ATOM 709 O O . SER A 1 91 ? -1.99282 -1.09403 16.80497 1.000 33.18561 97 SER A O 1
ATOM 712 N N . ASN A 1 92 ? -0.14782 -1.30656 15.54670 1.000 22.95508 98 ASN A N 1
ATOM 713 C CA . ASN A 1 92 ? -0.76850 -0.78462 14.33702 1.000 19.37588 98 ASN A CA 1
ATOM 714 C C . ASN A 1 92 ? -0.90364 -1.84982 13.25814 1.000 17.56620 98 ASN A C 1
ATOM 715 O O . ASN A 1 92 ? -1.28826 -1.53213 12.12739 1.000 19.46197 98 ASN A O 1
ATOM 720 N N . LEU A 1 93 ? -0.60122 -3.10334 13.58302 1.000 15.42249 99 LEU A N 1
ATOM 721 C CA . LEU A 1 93 ? -0.66715 -4.21112 12.64134 1.000 19.22999 99 LEU A CA 1
ATOM 722 C C . LEU A 1 93 ? -1.83947 -5.11487 12.99336 1.000 16.28288 99 LEU A C 1
ATOM 723 O O . LEU A 1 93 ? -2.02578 -5.47397 14.16116 1.000 17.27683 99 LEU A O 1
ATOM 728 N N . THR A 1 94 ? -2.62384 -5.47596 11.98448 1.000 16.96225 100 THR A N 1
ATOM 729 C CA . THR A 1 94 ? -3.66116 -6.48919 12.10762 1.000 15.75913 100 THR A CA 1
ATOM 730 C C . THR A 1 94 ? -3.26297 -7.68800 11.25873 1.000 14.47822 100 THR A C 1
ATOM 731 O O . THR A 1 94 ? -2.89093 -7.52893 10.09211 1.000 17.57181 100 THR A O 1
ATOM 735 N N . TRP A 1 95 ? -3.32374 -8.87872 11.84510 1.000 13.22512 101 TRP A N 1
ATOM 736 C CA . TRP A 1 95 ? -2.91552 -10.10034 11.16574 1.000 12.03783 101 TRP A CA 1
ATOM 737 C C . TRP A 1 95 ? -4.14138 -10.87797 10.70805 1.000 14.21198 101 TRP A C 1
ATOM 738 O O . TRP A 1 95 ? -5.08687 -11.06757 11.47948 1.000 12.62196 101 TRP A O 1
ATOM 749 N N . VAL A 1 96 ? -4.12349 -11.31598 9.45318 1.000 14.41408 102 VAL A N 1
ATOM 750 C CA . VAL A 1 96 ? -5.08382 -12.28000 8.92939 1.000 9.19254 102 VAL A CA 1
ATOM 751 C C . VAL A 1 96 ? -4.26730 -13.45051 8.40484 1.000 12.49460 102 VAL A C 1
ATOM 752 O O . VAL A 1 96 ? -3.54611 -13.31496 7.40778 1.000 10.65545 102 VAL A O 1
ATOM 756 N N . ILE A 1 97 ? -4.36947 -14.59599 9.07217 1.000 9.61697 103 ILE A N 1
ATOM 757 C CA . ILE A 1 97 ? -3.50666 -15.73898 8.80359 1.000 10.99834 103 ILE A CA 1
ATOM 758 C C . ILE A 1 97 ? -4.36120 -16.90389 8.32602 1.000 10.35120 103 ILE A C 1
ATOM 759 O O . ILE A 1 97 ? -5.33403 -17.28222 8.98831 1.000 11.11282 103 ILE A O 1
ATOM 764 N N . MET A 1 98 ? -3.99045 -17.47066 7.17679 1.000 11.36282 104 MET A N 1
ATOM 765 C CA . MET A 1 98 ? -4.65119 -18.63422 6.59312 1.000 11.11764 104 MET A CA 1
ATOM 766 C C . MET A 1 98 ? -3.65978 -19.78916 6.64072 1.000 11.51231 104 MET A C 1
ATOM 767 O O . MET A 1 98 ? -2.86366 -19.96975 5.70786 1.000 11.83461 104 MET A O 1
ATOM 772 N N . PRO A 1 99 ? -3.65479 -20.58886 7.71096 1.000 10.71196 105 PRO A N 1
ATOM 773 C CA . PRO A 1 99 ? -2.59273 -21.59832 7.87114 1.000 8.80629 105 PRO A CA 1
ATOM 774 C C . PRO A 1 99 ? -2.54534 -22.63919 6.76440 1.000 11.98452 105 PRO A C 1
ATOM 775 O O . PRO A 1 99 ? -1.45560 -23.12711 6.43939 1.000 10.92784 105 PRO A O 1
ATOM 779 N N . VAL A 1 100 ? -3.68468 -23.01481 6.18727 1.000 10.27182 106 VAL A N 1
ATOM 780 C CA . VAL A 1 100 ? -3.72640 -23.99882 5.11025 1.000 10.19494 106 VAL A CA 1
ATOM 781 C C . VAL A 1 100 ? -4.57836 -23.43890 3.98039 1.000 11.61464 106 VAL A C 1
ATOM 782 O O . VAL A 1 100 ? -5.75967 -23.13315 4.18202 1.000 14.33561 106 VAL A O 1
ATOM 786 N N . VAL A 1 101 ? -3.98398 -23.31268 2.79609 1.000 14.60469 107 VAL A N 1
ATOM 787 C CA . VAL A 1 101 ? -4.72605 -22.87058 1.62143 1.000 11.94981 107 VAL A CA 1
ATOM 788 C C . VAL A 1 101 ? -5.36207 -24.04604 0.88284 1.000 10.81159 107 VAL A C 1
ATOM 789 O O . VAL A 1 101 ? -6.46161 -23.91103 0.33562 1.000 9.38765 107 VAL A O 1
ATOM 793 N N . ASN A 1 102 ? -4.71262 -25.21038 0.89039 1.000 7.39361 108 ASN A N 1
ATOM 794 C CA . ASN A 1 102 ? -5.11494 -26.36471 0.09037 1.000 12.98969 108 ASN A CA 1
ATOM 795 C C . ASN A 1 102 ? -5.30862 -27.56502 1.01358 1.000 9.97993 108 ASN A C 1
ATOM 796 O O . ASN A 1 102 ? -4.47821 -28.48366 1.04385 1.000 10.93851 108 ASN A O 1
ATOM 801 N N . PRO A 1 103 ? -6.39252 -27.57782 1.79680 1.000 12.97839 109 PRO A N 1
ATOM 802 C CA . PRO A 1 103 ? -6.61127 -28.70148 2.72415 1.000 13.48797 109 PRO A CA 1
ATOM 803 C C . PRO A 1 103 ? -6.82040 -30.03958 2.03604 1.000 13.30053 109 PRO A C 1
ATOM 804 O O . PRO A 1 103 ? -6.42488 -31.07214 2.59200 1.000 12.71335 109 PRO A O 1
ATOM 808 N N . ASP A 1 104 ? -7.43979 -30.06069 0.85162 1.000 12.54070 110 ASP A N 1
ATOM 809 C CA . ASP A 1 104 ? -7.67321 -31.32917 0.16540 1.000 13.21265 110 ASP A CA 1
ATOM 810 C C . ASP A 1 104 ? -6.35675 -32.00830 -0.18601 1.000 12.43140 110 ASP A C 1
ATOM 811 O O . ASP A 1 104 ? -6.16226 -33.19728 0.09219 1.000 10.87671 110 ASP A O 1
ATOM 816 N N . GLY A 1 105 ? -5.43670 -31.26344 -0.79964 1.000 14.82017 111 GLY A N 1
ATOM 817 C CA . GLY A 1 105 ? -4.12469 -31.81815 -1.07806 1.000 13.56242 111 GLY A CA 1
ATOM 818 C C . GLY A 1 105 ? -3.35088 -32.12814 0.18760 1.000 10.91173 111 GLY A C 1
ATOM 819 O O . GLY A 1 105 ? -2.67837 -33.15860 0.27697 1.000 11.47401 111 GLY A O 1
ATOM 820 N N . TYR A 1 106 ? -3.43283 -31.24029 1.18154 1.000 15.43513 112 TYR A N 1
ATOM 821 C CA . TYR A 1 106 ? -2.70163 -31.44252 2.42884 1.000 13.11256 112 TYR A CA 1
ATOM 822 C C . TYR A 1 106 ? -3.13490 -32.73117 3.11645 1.000 13.52136 112 TYR A C 1
ATOM 823 O O . TYR A 1 106 ? -2.29662 -33.51934 3.56870 1.000 12.52783 112 TYR A O 1
ATOM 832 N N . GLU A 1 107 ? -4.44642 -32.96814 3.19395 1.000 10.96479 113 GLU A N 1
ATOM 833 C CA . GLU A 1 107 ? -4.93531 -34.22215 3.75745 1.000 11.79165 113 GLU A CA 1
ATOM 834 C C . GLU A 1 107 ? -4.55048 -35.40407 2.87779 1.000 12.51837 113 GLU A C 1
ATOM 835 O O . GLU A 1 107 ? -4.23250 -36.48605 3.38519 1.000 17.29114 113 GLU A O 1
ATOM 841 N N . PHE A 1 108 ? -4.57477 -35.21497 1.55610 1.000 13.11551 114 PHE A N 1
ATOM 842 C CA . PHE A 1 108 ? -4.13842 -36.26930 0.64748 1.000 11.41556 114 PHE A CA 1
ATOM 843 C C . PHE A 1 108 ? -2.66971 -36.60621 0.86750 1.000 15.92454 114 PHE A C 1
ATOM 844 O O . PHE A 1 108 ? -2.27548 -37.77683 0.80010 1.000 12.35813 114 PHE A O 1
ATOM 852 N N . SER A 1 109 ? -1.84367 -35.59068 1.13157 1.000 9.59192 115 SER A N 1
ATOM 853 C CA . SER A 1 109 ? -0.42719 -35.83682 1.37926 1.000 10.67236 115 SER A CA 1
ATOM 854 C C . SER A 1 109 ? -0.21616 -36.61744 2.67069 1.000 11.86896 115 SER A C 1
ATOM 855 O O . SER A 1 109 ? 0.69300 -37.45106 2.75635 1.000 14.75202 115 SER A O 1
ATOM 858 N N . HIS A 1 110 ? -1.04167 -36.35977 3.68671 1.000 13.13568 116 HIS A N 1
ATOM 859 C CA . HIS A 1 110 ? -0.91665 -37.09217 4.94261 1.000 14.26984 116 HIS A CA 1
ATOM 860 C C . HIS A 1 110 ? -1.33933 -38.54849 4.78569 1.000 14.77153 116 HIS A C 1
ATOM 861 O O . HIS A 1 110 ? -0.75737 -39.44069 5.41393 1.000 18.91394 116 HIS A O 1
ATOM 868 N N . GLU A 1 111 ? -2.34577 -38.80982 3.95351 1.000 14.36036 117 GLU A N 1
ATOM 869 C CA . GLU A 1 111 ? -2.98553 -40.11885 3.89557 1.000 19.90111 117 GLU A CA 1
ATOM 870 C C . GLU A 1 111 ? -2.50325 -40.99321 2.74541 1.000 16.89404 117 GLU A C 1
ATOM 871 O O . GLU A 1 111 ? -2.32929 -42.20090 2.93217 1.000 24.00979 117 GLU A O 1
ATOM 877 N N . THR A 1 112 ? -2.28996 -40.42714 1.55835 1.000 16.31163 118 THR A N 1
ATOM 878 C CA . THR A 1 112 ? -2.06396 -41.23429 0.36455 1.000 15.90744 118 THR A CA 1
ATOM 879 C C . THR A 1 112 ? -0.70903 -41.00106 -0.28460 1.000 16.28263 118 THR A C 1
ATOM 880 O O . THR A 1 112 ? -0.00047 -41.96950 -0.58373 1.000 16.26889 118 THR A O 1
ATOM 884 N N . ASP A 1 113 ? -0.32432 -39.74722 -0.52293 1.000 15.29026 119 ASP A N 1
ATOM 885 C CA . ASP A 1 113 ? 0.87839 -39.44184 -1.30142 1.000 14.24960 119 ASP A CA 1
ATOM 886 C C . ASP A 1 113 ? 1.60934 -38.28259 -0.63084 1.000 16.26098 119 ASP A C 1
ATOM 887 O O . ASP A 1 113 ? 1.22358 -37.12257 -0.79851 1.000 11.75432 119 ASP A O 1
ATOM 892 N N . ARG A 1 114 ? 2.68859 -38.60408 0.08987 1.000 9.96194 120 ARG A N 1
ATOM 893 C CA . ARG A 1 114 ? 3.39381 -37.60874 0.89361 1.000 15.06999 120 ARG A CA 1
ATOM 894 C C . ARG A 1 114 ? 3.88390 -36.43091 0.05855 1.000 16.42338 120 ARG A C 1
ATOM 895 O O . ARG A 1 114 ? 3.95870 -35.30403 0.56185 1.000 13.03591 120 ARG A O 1
ATOM 903 N N . PHE A 1 115 ? 4.21220 -36.65967 -1.21197 1.000 13.09853 121 PHE A N 1
ATOM 904 C CA . PHE A 1 115 ? 4.79906 -35.62894 -2.05813 1.000 11.83134 121 PHE A CA 1
ATOM 905 C C . PHE A 1 115 ? 3.81993 -35.10977 -3.10785 1.000 12.24915 121 PHE A C 1
ATOM 906 O O . PHE A 1 115 ? 4.22943 -34.66272 -4.18201 1.000 16.15022 121 PHE A O 1
ATOM 914 N N . TRP A 1 116 ? 2.52509 -35.16277 -2.80813 1.000 12.52092 122 TRP A N 1
ATOM 915 C CA . TRP A 1 116 ? 1.54020 -34.47100 -3.62490 1.000 11.12546 122 TRP A CA 1
ATOM 916 C C . TRP A 1 116 ? 1.70647 -32.96327 -3.47095 1.000 12.92436 122 TRP A C 1
ATOM 917 O O . TRP A 1 116 ? 2.07989 -32.46388 -2.40687 1.000 15.07566 122 TRP A O 1
ATOM 928 N N . ARG A 1 117 ? 1.43615 -32.23547 -4.54859 1.000 13.15072 123 ARG A N 1
ATOM 929 C CA . ARG A 1 117 ? 1.65354 -30.79345 -4.55946 1.000 14.40774 123 ARG A CA 1
ATOM 930 C C . ARG A 1 117 ? 0.40146 -29.98594 -4.86100 1.000 12.39746 123 ARG A C 1
ATOM 931 O O . ARG A 1 117 ? 0.13969 -28.98948 -4.18192 1.000 10.62548 123 ARG A O 1
ATOM 939 N N . LYS A 1 118 ? -0.39448 -30.40028 -5.84102 1.000 13.58520 124 LYS A N 1
ATOM 940 C CA . LYS A 1 118 ? -1.47602 -29.57269 -6.35931 1.000 13.04969 124 LYS A CA 1
ATOM 941 C C . LYS A 1 118 ? -2.73006 -29.72674 -5.49959 1.000 13.69048 124 LYS A C 1
ATOM 942 O O . LYS A 1 118 ? -2.70503 -30.29014 -4.40174 1.000 11.00380 124 LYS A O 1
ATOM 948 N N . THR A 1 119 ? -3.85005 -29.21171 -6.00040 1.000 12.04984 125 THR A N 1
ATOM 949 C CA . THR A 1 119 ? -5.14748 -29.42447 -5.37498 1.000 13.77153 125 THR A CA 1
ATOM 950 C C . THR A 1 119 ? -5.63511 -30.82681 -5.73678 1.000 13.98579 125 THR A C 1
ATOM 951 O O . THR A 1 119 ? -4.87920 -31.65996 -6.24325 1.000 13.73288 125 THR A O 1
ATOM 955 N N . ARG A 1 120 ? -6.90807 -31.11485 -5.46827 1.000 14.70897 126 ARG A N 1
ATOM 956 C CA . ARG A 1 120 ? -7.46835 -32.43280 -5.74141 1.000 13.69941 126 ARG A CA 1
ATOM 957 C C . ARG A 1 120 ? -8.65300 -32.38807 -6.69970 1.000 12.01663 126 ARG A C 1
ATOM 958 O O . ARG A 1 120 ? -9.30009 -33.41970 -6.91479 1.000 16.84203 126 ARG A O 1
ATOM 966 N N . LYS A 1 121 ? -8.95150 -31.23400 -7.28060 1.000 12.67427 127 LYS A N 1
ATOM 967 C CA . LYS A 1 121 ? -10.07533 -31.13470 -8.20519 1.000 18.44583 127 LYS A CA 1
ATOM 968 C C . LYS A 1 121 ? -9.71951 -31.79081 -9.53580 1.000 17.13284 127 LYS A C 1
ATOM 969 O O . LYS A 1 121 ? -8.65066 -31.51023 -10.09239 1.000 17.86302 127 LYS A O 1
ATOM 975 N N . PRO A 1 122 ? -10.57379 -32.66506 -10.07127 1.000 18.27225 128 PRO A N 1
ATOM 976 C CA . PRO A 1 122 ? -10.27718 -33.28931 -11.36613 1.000 17.53139 128 PRO A CA 1
ATOM 977 C C . PRO A 1 122 ? -10.16170 -32.25395 -12.47444 1.000 17.87433 128 PRO A C 1
ATOM 978 O O . PRO A 1 122 ? -10.83401 -31.22029 -12.46725 1.000 23.17701 128 PRO A O 1
ATOM 982 N N . THR A 1 123 ? -9.28827 -32.54920 -13.43749 1.000 18.64751 129 THR A N 1
ATOM 983 C CA . THR A 1 123 ? -8.93083 -31.61911 -14.50065 1.000 26.97965 129 THR A CA 1
ATOM 984 C C . THR A 1 123 ? -9.53180 -32.00475 -15.84755 1.000 38.29638 129 THR A C 1
ATOM 985 O O . THR A 1 123 ? -9.07961 -31.51153 -16.88568 1.000 46.99225 129 THR A O 1
ATOM 989 N N . GLY A 1 124 ? -10.54280 -32.86685 -15.85788 1.000 31.70761 130 GLY A N 1
ATOM 990 C CA . GLY A 1 124 ? -11.05889 -33.36307 -17.11680 1.000 47.96849 130 GLY A CA 1
ATOM 991 C C . GLY A 1 124 ? -10.42476 -34.67542 -17.52856 1.000 60.49309 130 GLY A C 1
ATOM 992 O O . GLY A 1 124 ? -9.83155 -34.77390 -18.60827 1.000 56.70225 130 GLY A O 1
ATOM 993 N N . LYS A 1 125 ? -10.50654 -35.66779 -16.63595 1.000 64.36229 131 LYS A N 1
ATOM 994 C CA . LYS A 1 125 ? -10.10461 -37.05270 -16.87641 1.000 64.33863 131 LYS A CA 1
ATOM 995 C C . LYS A 1 125 ? -8.59344 -37.25199 -16.83691 1.000 59.36131 131 LYS A C 1
ATOM 996 O O . LYS A 1 125 ? -7.82386 -36.35206 -17.19085 1.000 49.11319 131 LYS A O 1
ATOM 1002 N N . SER A 1 126 ? -8.18015 -38.43293 -16.36897 1.000 57.91404 132 SER A N 1
ATOM 1003 C CA . SER A 1 126 ? -6.81853 -38.95460 -16.45831 1.000 60.39852 132 SER A CA 1
ATOM 1004 C C . SER A 1 126 ? -5.83222 -38.29925 -15.49736 1.000 52.53566 132 SER A C 1
ATOM 1005 O O . SER A 1 126 ? -4.70863 -38.79087 -15.35180 1.000 54.74057 132 SER A O 1
ATOM 1008 N N . CYS A 1 127 ? -6.23295 -37.22816 -14.81258 1.000 28.57461 133 CYS A N 1
ATOM 1009 C CA . CYS A 1 127 ? -5.31293 -36.55453 -13.90393 1.000 33.46562 133 CYS A CA 1
ATOM 1010 C C . CYS A 1 127 ? -6.08484 -35.60333 -13.00261 1.000 28.58137 133 CYS A C 1
ATOM 1011 O O . CYS A 1 127 ? -7.06398 -34.98859 -13.43243 1.000 38.62739 133 CYS A O 1
ATOM 1014 N N . LYS A 1 128 ? -5.62443 -35.48208 -11.75988 1.000 18.90425 134 LYS A N 1
ATOM 1015 C CA . LYS A 1 128 ? -6.23024 -34.61643 -10.76136 1.000 18.12058 134 LYS A CA 1
ATOM 1016 C C . LYS A 1 128 ? -5.23831 -33.54673 -10.32574 1.000 15.90675 134 LYS A C 1
ATOM 1017 O O . LYS A 1 128 ? -4.02962 -33.78834 -10.25533 1.000 17.78515 134 LYS A O 1
ATOM 1023 N N . GLY A 1 129 ? -5.75559 -32.36607 -10.03425 1.000 18.24644 135 GLY A N 1
ATOM 1024 C CA . GLY A 1 129 ? -4.94258 -31.37218 -9.35560 1.000 19.41461 135 GLY A CA 1
ATOM 1025 C C . GLY A 1 129 ? -4.53646 -30.19905 -10.22789 1.000 17.67079 135 GLY A C 1
ATOM 1026 O O . GLY A 1 129 ? -4.20124 -30.35460 -11.40893 1.000 12.79444 135 GLY A O 1
ATOM 1027 N N . THR A 1 130 ? -4.55535 -29.00989 -9.63091 1.000 15.46612 136 THR A N 1
ATOM 1028 C CA . THR A 1 130 ? -4.09898 -27.78100 -10.26111 1.000 13.70349 136 THR A CA 1
ATOM 1029 C C . THR A 1 130 ? -3.10348 -27.10089 -9.33262 1.000 16.69264 136 THR A C 1
ATOM 1030 O O . THR A 1 130 ? -3.32413 -27.03643 -8.11976 1.000 14.51225 136 THR A O 1
ATOM 1034 N N . ASP A 1 131 ? -2.00082 -26.61162 -9.89746 1.000 10.23714 137 ASP A N 1
ATOM 1035 C CA . ASP A 1 131 ? -1.02980 -25.85150 -9.11688 1.000 12.06406 137 ASP A CA 1
ATOM 1036 C C . ASP A 1 131 ? -1.67410 -24.54474 -8.67073 1.000 12.37968 137 ASP A C 1
ATOM 1037 O O . ASP A 1 131 ? -1.93434 -23.65949 -9.49196 1.000 10.64906 137 ASP A O 1
ATOM 1042 N N . GLY A 1 132 ? -1.93467 -24.42580 -7.36725 1.000 11.97314 138 GLY A N 1
ATOM 1043 C CA . GLY A 1 132 ? -2.57920 -23.22690 -6.85686 1.000 9.53862 138 GLY A CA 1
ATOM 1044 C C . GLY A 1 132 ? -1.76214 -21.97199 -7.09467 1.000 10.80641 138 GLY A C 1
ATOM 1045 O O . GLY A 1 132 ? -2.31499 -20.90186 -7.36067 1.000 11.06349 138 GLY A O 1
ATOM 1046 N N . ASN A 1 133 ? -0.43692 -22.08451 -7.01143 1.000 11.26655 139 ASN A N 1
ATOM 1047 C CA . ASN A 1 133 ? 0.44153 -20.94310 -7.23462 1.000 11.04353 139 ASN A CA 1
ATOM 1048 C C . ASN A 1 133 ? 0.70530 -20.67824 -8.71254 1.000 11.15004 139 ASN A C 1
ATOM 1049 O O . ASN A 1 133 ? 1.65011 -19.95335 -9.04087 1.000 12.33179 139 ASN A O 1
ATOM 1054 N N . ARG A 1 134 ? -0.09088 -21.26935 -9.60278 1.000 12.64748 140 ARG A N 1
ATOM 1055 C CA . ARG A 1 134 ? -0.14897 -20.87481 -11.00441 1.000 11.17699 140 ARG A CA 1
ATOM 1056 C C . ARG A 1 134 ? -1.57262 -20.53369 -11.42172 1.000 13.10371 140 ARG A C 1
ATOM 1057 O O . ARG A 1 134 ? -1.85482 -20.44425 -12.62209 1.000 10.63593 140 ARG A O 1
ATOM 1065 N N . ASN A 1 135 ? -2.47301 -20.34066 -10.45814 1.000 11.14598 141 ASN A N 1
ATOM 1066 C CA . ASN A 1 135 ? -3.90277 -20.22266 -10.70947 1.000 14.34045 141 ASN A CA 1
ATOM 1067 C C . ASN A 1 135 ? -4.43317 -18.80929 -10.49376 1.000 13.11608 141 ASN A C 1
ATOM 1068 O O . ASN A 1 135 ? -5.64792 -18.59798 -10.56675 1.000 12.87971 141 ASN A O 1
ATOM 1073 N N . PHE A 1 136 ? -3.56333 -17.83925 -10.23023 1.000 13.09444 142 PHE A N 1
ATOM 1074 C CA . PHE A 1 136 ? -4.00325 -16.47819 -9.96212 1.000 11.58902 142 PHE A CA 1
ATOM 1075 C C . PHE A 1 136 ? -4.01203 -15.65523 -11.24544 1.000 14.78375 142 PHE A C 1
ATOM 1076 O O . PHE A 1 136 ? -3.17849 -15.84395 -12.13569 1.000 13.85310 142 PHE A O 1
ATOM 1084 N N . ASP A 1 137 ? -4.97019 -14.73047 -11.32738 1.000 12.83325 143 ASP A N 1
ATOM 1085 C CA . ASP A 1 137 ? -5.27986 -14.03267 -12.57752 1.000 15.23275 143 ASP A CA 1
ATOM 1086 C C . ASP A 1 137 ? -4.43638 -12.76331 -12.71597 1.000 17.47702 143 ASP A C 1
ATOM 1087 O O . ASP A 1 137 ? -4.92650 -11.63350 -12.67065 1.000 17.26704 143 ASP A O 1
ATOM 1092 N N . TYR A 1 138 ? -3.13486 -12.97473 -12.89834 1.000 14.31038 144 TYR A N 1
ATOM 1093 C CA . TYR A 1 138 ? -2.23734 -11.90610 -13.33275 1.000 17.26100 144 TYR A CA 1
ATOM 1094 C C . TYR A 1 138 ? -1.10096 -12.55682 -14.10584 1.000 17.15615 144 TYR A C 1
ATOM 1095 O O . TYR A 1 138 ? -0.29226 -13.28440 -13.52049 1.000 16.65246 144 TYR A O 1
ATOM 1104 N N . HIS A 1 139 ? -1.04418 -12.29083 -15.41220 1.000 16.72872 145 HIS A N 1
ATOM 1105 C CA . HIS A 1 139 ? -0.14066 -12.99813 -16.31904 1.000 20.11179 145 HIS A CA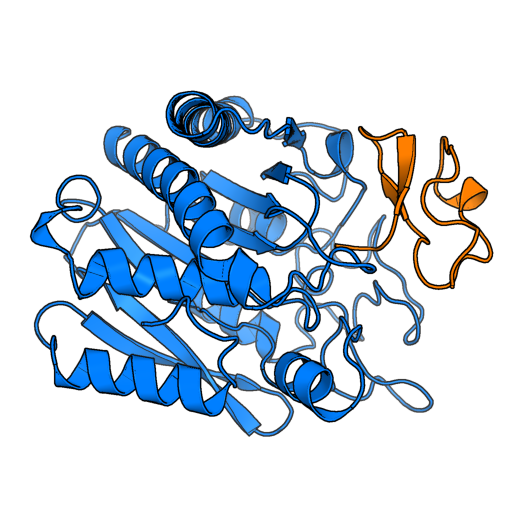 1
ATOM 1106 C C . HIS A 1 139 ? -0.32480 -14.50724 -16.18117 1.000 21.44336 145 HIS A C 1
ATOM 1107 O O . HIS A 1 139 ? 0.63545 -15.28062 -16.18452 1.000 18.70977 145 HIS A O 1
ATOM 1114 N N . TRP A 1 140 ? -1.58323 -14.92200 -16.05403 1.000 18.62186 146 TRP A N 1
ATOM 1115 C CA . TRP A 1 140 ? -1.90905 -16.32321 -15.83188 1.000 17.84840 146 TRP A CA 1
ATOM 1116 C C . TRP A 1 140 ? -1.56897 -17.16265 -17.05686 1.000 14.28176 146 TRP A C 1
ATOM 1117 O O . TRP A 1 140 ? -1.76039 -16.73347 -18.19771 1.000 18.23019 146 TRP A O 1
ATOM 1128 N N . GLY A 1 141 ? -1.05657 -18.36726 -16.81193 1.000 16.43140 147 GLY A N 1
ATOM 1129 C CA . GLY A 1 141 ? -0.75989 -19.30231 -17.87789 1.000 14.26222 147 GLY A CA 1
ATOM 1130 C C . GLY A 1 141 ? 0.49639 -19.01471 -18.66447 1.000 13.04093 147 GLY A C 1
ATOM 1131 O O . GLY A 1 141 ? 0.70409 -19.63287 -19.71447 1.000 21.75308 147 GLY A O 1
ATOM 1132 N N . GLU A 1 142 ? 1.33675 -18.09997 -18.19625 1.000 15.67208 148 GLU A N 1
ATOM 1133 C CA . GLU A 1 142 ? 2.54004 -17.69485 -18.90824 1.000 13.63199 148 GLU A CA 1
ATOM 1134 C C . GLU A 1 142 ? 3.72569 -18.54208 -18.43687 1.000 16.39430 148 GLU A C 1
ATOM 1135 O O . GLU A 1 142 ? 3.54050 -19.60239 -17.83310 1.000 16.29078 148 GLU A O 1
ATOM 1141 N N . VAL A 1 143 ? 4.94898 -18.09350 -18.74407 1.000 14.35872 149 VAL A N 1
ATOM 1142 C CA . VAL A 1 143 ? 6.15556 -18.87506 -18.48981 1.000 13.20112 149 VAL A CA 1
ATOM 1143 C C . VAL A 1 143 ? 6.19506 -19.36736 -17.04758 1.000 15.42427 149 VAL A C 1
ATOM 1144 O O . VAL A 1 143 ? 5.85173 -18.64310 -16.10728 1.000 11.45108 149 VAL A O 1
ATOM 1148 N N . GLY A 1 144 ? 6.61381 -20.62028 -16.87526 1.000 12.70604 150 GLY A N 1
ATOM 1149 C CA . GLY A 1 144 ? 6.62113 -21.26111 -15.58030 1.000 16.86381 150 GLY A CA 1
ATOM 1150 C C . GLY A 1 144 ? 5.34320 -21.98753 -15.22730 1.000 14.21203 150 GLY A C 1
ATOM 1151 O O . GLY A 1 144 ? 5.30349 -22.67561 -14.19890 1.000 16.85089 150 GLY A O 1
ATOM 1152 N N . ALA A 1 145 ? 4.30105 -21.85548 -16.04220 1.000 13.55122 151 ALA A N 1
ATOM 1153 C CA . ALA A 1 145 ? 3.04986 -22.57540 -15.86530 1.000 15.13055 151 ALA A CA 1
ATOM 1154 C C . ALA A 1 145 ? 2.85465 -23.51926 -17.04160 1.000 17.31870 151 ALA A C 1
ATOM 1155 O O . ALA A 1 145 ? 3.21136 -23.19173 -18.17773 1.000 21.97643 151 ALA A O 1
ATOM 1157 N N . SER A 1 146 ? 2.29664 -24.69224 -16.76631 1.000 15.38963 152 SER A N 1
ATOM 1158 C CA . SER A 1 146 ? 2.11132 -25.72481 -17.77326 1.000 15.95153 152 SER A CA 1
ATOM 1159 C C . SER A 1 146 ? 0.65003 -25.80758 -18.18923 1.000 15.23468 152 SER A C 1
ATOM 1160 O O . SER A 1 146 ? -0.25385 -25.65329 -17.36143 1.000 13.65419 152 SER A O 1
ATOM 1163 N N . THR A 1 147 ? 0.42751 -26.05049 -19.47985 1.000 13.24643 153 THR A N 1
ATOM 1164 C CA . THR A 1 147 ? -0.91201 -26.30112 -19.99079 1.000 16.26791 153 THR A CA 1
ATOM 1165 C C . THR A 1 147 ? -1.32941 -27.75823 -19.84878 1.000 14.98985 153 THR A C 1
ATOM 1166 O O . THR A 1 147 ? -2.48918 -28.08283 -20.12538 1.000 14.50855 153 THR A O 1
ATOM 1170 N N . GLN A 1 148 ? -0.42081 -28.63563 -19.42758 1.000 15.03579 154 GLN A N 1
ATOM 1171 C CA . GLN A 1 148 ? -0.71041 -30.05776 -19.29886 1.000 17.68919 154 GLN A CA 1
ATOM 1172 C C . GLN A 1 148 ? -1.29855 -30.34582 -17.92413 1.000 15.50939 154 GLN A C 1
ATOM 1173 O O . GLN A 1 148 ? -0.72724 -29.95438 -16.90145 1.000 15.24963 154 GLN A O 1
ATOM 1179 N N . ALA A 1 149 ? -2.44035 -31.03674 -17.90895 1.000 14.41653 155 ALA A N 1
ATOM 1180 C CA . ALA A 1 149 ? -3.16580 -31.25083 -16.66276 1.000 21.18590 155 ALA A CA 1
ATOM 1181 C C . ALA A 1 149 ? -2.38396 -32.12154 -15.68752 1.000 19.31984 155 ALA A C 1
ATOM 1182 O O . ALA A 1 149 ? -2.59946 -32.03506 -14.47415 1.000 15.56253 155 ALA A O 1
ATOM 1184 N N . CYS A 1 150 ? -1.47725 -32.96048 -16.18888 1.000 17.37890 156 CYS A N 1
ATOM 1185 C CA . CYS A 1 150 ? -0.72366 -33.87714 -15.34403 1.000 17.31074 156 CYS A CA 1
ATOM 1186 C C . CYS A 1 150 ? 0.56860 -33.28025 -14.80139 1.000 16.19246 156 CYS A C 1
ATOM 1187 O O . CYS A 1 150 ? 1.24025 -33.93320 -13.99708 1.000 18.89313 156 CYS A O 1
ATOM 1190 N N . ALA A 1 151 ? 0.93346 -32.07077 -15.21307 1.000 16.93653 157 ALA A N 1
ATOM 1191 C CA . ALA A 1 151 ? 2.18414 -31.47318 -14.77494 1.000 15.49498 157 ALA A CA 1
ATOM 1192 C C . ALA A 1 151 ? 2.06315 -30.92726 -13.35437 1.000 15.77660 157 ALA A C 1
ATOM 1193 O O . ALA A 1 151 ? 0.97310 -30.61295 -12.86775 1.000 12.79834 157 ALA A O 1
ATOM 1195 N N . ASP A 1 152 ? 3.21729 -30.81383 -12.69000 1.000 14.71256 158 ASP A N 1
ATOM 1196 C CA . ASP A 1 152 ? 3.25263 -30.25450 -11.34256 1.000 15.63647 158 ASP A CA 1
ATOM 1197 C C . ASP A 1 152 ? 2.81180 -28.79767 -11.32734 1.000 13.85391 158 ASP A C 1
ATOM 1198 O O . ASP A 1 152 ? 2.29244 -28.31605 -10.31430 1.000 12.19383 158 ASP A O 1
ATOM 1203 N N . THR A 1 153 ? 3.01208 -28.08134 -12.43282 1.000 8.95792 159 THR A N 1
ATOM 1204 C CA . THR A 1 153 ? 2.72000 -26.65674 -12.51691 1.000 10.33569 159 THR A CA 1
ATOM 1205 C C . THR A 1 153 ? 1.52397 -26.36913 -13.41967 1.000 15.52549 159 THR A C 1
ATOM 1206 O O . THR A 1 153 ? 1.49490 -25.34897 -14.11249 1.000 14.72987 159 THR A O 1
ATOM 1210 N N . PHE A 1 154 ? 0.53263 -27.25755 -13.42221 1.000 12.22657 160 PHE A N 1
ATOM 1211 C CA . PHE A 1 154 ? -0.64522 -27.06237 -14.25898 1.000 13.71414 160 PHE A CA 1
ATOM 1212 C C . PHE A 1 154 ? -1.37049 -25.78406 -13.86030 1.000 13.26242 160 PHE A C 1
ATOM 1213 O O . PHE A 1 154 ? -1.74799 -25.60810 -12.69742 1.000 9.87825 160 PHE A O 1
ATOM 1221 N N . ARG A 1 155 ? -1.56779 -24.89539 -14.83681 1.000 10.03023 161 ARG A N 1
ATOM 1222 C CA . ARG A 1 155 ? -2.16740 -23.59313 -14.57318 1.000 12.52882 161 ARG A CA 1
ATOM 1223 C C . ARG A 1 155 ? -3.64158 -23.68710 -14.20725 1.000 13.60600 161 ARG A C 1
ATOM 1224 O O . ARG A 1 155 ? -4.19278 -22.72569 -13.66142 1.000 12.62058 161 ARG A O 1
ATOM 1232 N N . GLY A 1 156 ? -4.28674 -24.81165 -14.48998 1.000 13.47367 162 GLY A N 1
ATOM 1233 C CA . GLY A 1 156 ? -5.71286 -24.95491 -14.29537 1.000 10.89246 162 GLY A CA 1
ATOM 1234 C C . GLY A 1 156 ? -6.48775 -24.71495 -15.57882 1.000 17.07080 162 GLY A C 1
ATOM 1235 O O . GLY A 1 156 ? -5.96890 -24.22119 -16.58351 1.000 15.21847 162 GLY A O 1
ATOM 1236 N N . GLU A 1 157 ? -7.76783 -25.08931 -15.53138 1.000 15.96453 163 GLU A N 1
ATOM 1237 C CA . GLU A 1 157 ? -8.63113 -24.91935 -16.69533 1.000 19.72389 163 GLU A CA 1
ATOM 1238 C C . GLU A 1 157 ? -8.77605 -23.44700 -17.05990 1.000 20.61541 163 GLU A C 1
ATOM 1239 O O . GLU A 1 157 ? -8.69526 -23.07831 -18.23766 1.000 19.83781 163 GLU A O 1
ATOM 1245 N N . THR A 1 158 ? -8.99215 -22.59156 -16.06204 1.000 19.40430 164 THR A N 1
ATOM 1246 C CA . THR A 1 158 ? -9.01524 -21.14614 -16.23955 1.000 15.20557 164 THR A CA 1
ATOM 1247 C C . THR A 1 158 ? -8.28031 -20.51304 -15.06605 1.000 14.17690 164 THR A C 1
ATOM 1248 O O . THR A 1 158 ? -7.85025 -21.19874 -14.13326 1.000 12.83566 164 THR A O 1
ATOM 1252 N N . ALA A 1 159 ? -8.13017 -19.19305 -15.11452 1.000 13.93813 165 ALA A N 1
ATOM 1253 C CA . ALA A 1 159 ? -7.63030 -18.46745 -13.95740 1.000 17.47869 165 ALA A CA 1
ATOM 1254 C C . ALA A 1 159 ? -8.65025 -18.53902 -12.82776 1.000 14.78810 165 ALA A C 1
ATOM 1255 O O . ALA A 1 159 ? -9.85883 -18.43418 -13.05576 1.000 16.78496 165 ALA A O 1
ATOM 1257 N N . PHE A 1 160 ? -8.15561 -18.73861 -11.60459 1.000 14.74962 166 PHE A N 1
ATOM 1258 C CA . PHE A 1 160 ? -9.00212 -18.88341 -10.41727 1.000 15.02952 166 PHE A CA 1
ATOM 1259 C C . PHE A 1 160 ? -10.00437 -20.02511 -10.56882 1.000 13.78224 166 PHE A C 1
ATOM 1260 O O . PHE A 1 160 ? -11.13527 -19.94330 -10.08291 1.000 15.19593 166 PHE A O 1
ATOM 1268 N N . SER A 1 161 ? -9.59949 -21.09927 -11.24933 1.000 13.39212 167 SER A N 1
ATOM 1269 C CA . SER A 1 161 ? -10.46485 -22.26470 -11.38639 1.000 14.16469 167 SER A CA 1
ATOM 1270 C C . SER A 1 161 ? -10.63868 -23.01426 -10.07242 1.000 15.88077 167 SER A C 1
ATOM 1271 O O . SER A 1 161 ? -11.64381 -23.71178 -9.89852 1.000 15.85265 167 SER A O 1
ATOM 1274 N N . GLU A 1 162 ? -9.68569 -22.88950 -9.15178 1.000 13.19796 168 GLU A N 1
ATOM 1275 C CA . GLU A 1 162 ? -9.71246 -23.59532 -7.87531 1.000 11.87962 168 GLU A CA 1
ATOM 1276 C C . GLU A 1 162 ? -10.42369 -22.75539 -6.82277 1.000 12.85204 168 GLU A C 1
ATOM 1277 O O . GLU A 1 162 ? -10.11917 -21.56497 -6.68193 1.000 12.10845 168 GLU A O 1
ATOM 1283 N N . PRO A 1 163 ? -11.37351 -23.32846 -6.07992 1.000 13.06887 169 PRO A N 1
ATOM 1284 C CA . PRO A 1 163 ? -11.98648 -22.57296 -4.97514 1.000 12.13278 169 PRO A CA 1
ATOM 1285 C C . PRO A 1 163 ? -10.98918 -22.17403 -3.90302 1.000 13.89253 169 PRO A C 1
ATOM 1286 O O . PRO A 1 163 ? -11.21912 -21.19088 -3.18727 1.000 13.77752 169 PRO A O 1
ATOM 1290 N N . GLU A 1 164 ? -9.88720 -22.91622 -3.76698 1.000 13.72263 170 GLU A N 1
ATOM 1291 C CA . GLU A 1 164 ? -8.87033 -22.56593 -2.78112 1.000 11.73847 170 GLU A CA 1
ATOM 1292 C C . GLU A 1 164 ? -8.22462 -21.22353 -3.10401 1.000 12.98208 170 GLU A C 1
ATOM 1293 O O . GLU A 1 164 ? -8.01748 -20.39414 -2.21005 1.000 13.77695 170 GLU A O 1
ATOM 1299 N N . THR A 1 165 ? -7.89889 -20.99010 -4.37794 1.000 12.49344 171 THR A N 1
ATOM 1300 C CA . THR A 1 165 ? -7.31735 -19.70866 -4.76436 1.000 12.37473 171 THR A CA 1
ATOM 1301 C C . THR A 1 165 ? -8.36030 -18.59862 -4.76578 1.000 12.46593 171 THR A C 1
ATOM 1302 O O . THR A 1 165 ? -8.02526 -17.43506 -4.51479 1.000 11.39657 171 THR A O 1
ATOM 1306 N N . ARG A 1 166 ? -9.62116 -18.93316 -5.05076 1.000 10.10140 172 ARG A N 1
ATOM 1307 C CA . ARG A 1 166 ? -10.68728 -17.94244 -4.94894 1.000 13.38840 172 ARG A CA 1
ATOM 1308 C C . ARG A 1 166 ? -10.88639 -17.49864 -3.50501 1.000 12.79060 172 ARG A C 1
ATOM 1309 O O . ARG A 1 166 ? -11.20039 -16.33040 -3.24652 1.000 14.10717 172 ARG A O 1
ATOM 1317 N N . ALA A 1 167 ? -10.71631 -18.41921 -2.55126 1.000 9.51313 173 ALA A N 1
ATOM 1318 C CA . ALA A 1 167 ? -10.78871 -18.04601 -1.14207 1.000 14.82921 173 ALA A CA 1
ATOM 1319 C C . ALA A 1 167 ? -9.68264 -17.06372 -0.77668 1.000 13.95506 173 ALA A C 1
ATOM 1320 O O . ALA A 1 167 ? -9.92109 -16.08876 -0.05423 1.000 16.04810 173 ALA A O 1
ATOM 1322 N N . VAL A 1 168 ? -8.46365 -17.30680 -1.26413 1.000 12.41115 174 VAL A N 1
ATOM 1323 C CA . VAL A 1 168 ? -7.37437 -16.35729 -1.05333 1.000 11.02401 174 VAL A CA 1
ATOM 1324 C C . VAL A 1 168 ? -7.68818 -15.03384 -1.73726 1.000 16.16071 174 VAL A C 1
ATOM 1325 O O . VAL A 1 168 ? -7.46121 -13.95585 -1.17359 1.000 14.68195 174 VAL A O 1
ATOM 1329 N N . ARG A 1 169 ? -8.21692 -15.09533 -2.96229 1.000 15.00965 175 ARG A N 1
ATOM 1330 C CA . ARG A 1 169 ? -8.54383 -13.87848 -3.69839 1.000 13.84715 175 ARG A CA 1
ATOM 1331 C C . ARG A 1 169 ? -9.58621 -13.04873 -2.95954 1.000 14.97303 175 ARG A C 1
ATOM 1332 O O . ARG A 1 169 ? -9.43091 -11.83249 -2.80314 1.000 13.37612 175 ARG A O 1
ATOM 1340 N N . ASP A 1 170 ? -10.65515 -13.69452 -2.48808 1.000 12.89803 176 ASP A N 1
ATOM 1341 C CA . ASP A 1 170 ? -11.73388 -12.95998 -1.83387 1.000 17.11900 176 ASP A CA 1
ATOM 1342 C C . ASP A 1 170 ? -11.28718 -12.38569 -0.49431 1.000 16.24439 176 ASP A C 1
ATOM 1343 O O . ASP A 1 170 ? -11.66931 -11.26553 -0.13570 1.000 15.64420 176 ASP A O 1
ATOM 1348 N N . ALA A 1 171 ? -10.48728 -13.14012 0.26326 1.000 13.25956 177 ALA A N 1
ATOM 1349 C CA . ALA A 1 171 ? -10.01809 -12.65066 1.55626 1.000 16.60300 177 ALA A CA 1
ATOM 1350 C C . ALA A 1 171 ? -9.10812 -11.43762 1.39618 1.000 21.75892 177 ALA A C 1
ATOM 1351 O O . ALA A 1 171 ? -9.22308 -10.46425 2.15080 1.000 19.92444 177 ALA A O 1
ATOM 1353 N N . VAL A 1 172 ? -8.19370 -11.47975 0.42446 1.000 13.13168 178 VAL A N 1
ATOM 1354 C CA . VAL A 1 172 ? -7.30479 -10.34563 0.18979 1.000 14.25115 178 VAL A CA 1
ATOM 1355 C C . VAL A 1 172 ? -8.07767 -9.17265 -0.40340 1.000 21.15563 178 VAL A C 1
ATOM 1356 O O . VAL A 1 172 ? -7.84364 -8.01189 -0.04426 1.000 20.77455 178 VAL A O 1
ATOM 1360 N N . MET A 1 173 ? -9.01272 -9.45496 -1.31544 1.000 19.67541 179 MET A N 1
ATOM 1361 C CA . MET A 1 173 ? -9.82128 -8.39265 -1.90768 1.000 22.77606 179 MET A CA 1
ATOM 1362 C C . MET A 1 173 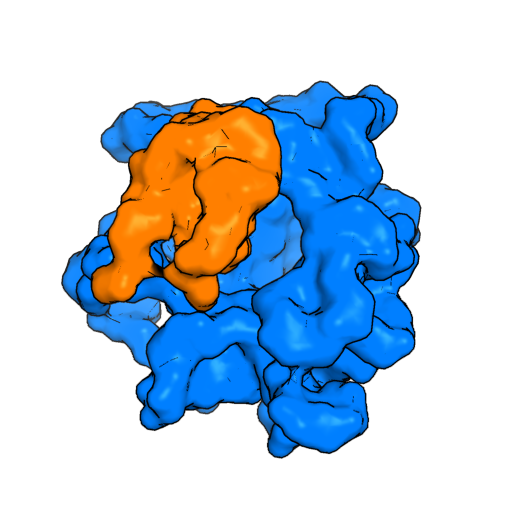? -10.64769 -7.67332 -0.84890 1.000 17.06616 179 MET A C 1
ATOM 1363 O O . MET A 1 173 ? -10.82466 -6.45136 -0.91258 1.000 22.75775 179 MET A O 1
ATOM 1368 N N . LYS A 1 174 ? -11.17006 -8.41719 0.12886 1.000 16.27989 180 LYS A N 1
ATOM 1369 C CA . LYS A 1 174 ? -11.91542 -7.80158 1.22048 1.000 21.93018 180 LYS A CA 1
ATOM 1370 C C . LYS A 1 174 ? -11.04650 -6.87484 2.06181 1.000 26.23612 180 LYS A C 1
ATOM 1371 O O . LYS A 1 174 ? -11.58029 -5.99993 2.75243 1.000 28.23361 180 LYS A O 1
ATOM 1377 N N . LEU A 1 175 ? -9.72468 -7.04735 2.02295 1.000 21.97971 181 LEU A N 1
ATOM 1378 C CA . LEU A 1 175 ? -8.79165 -6.19428 2.74580 1.000 26.20339 181 LEU A CA 1
ATOM 1379 C C . LEU A 1 175 ? -8.08897 -5.19405 1.83423 1.000 36.46423 181 LEU A C 1
ATOM 1380 O O . LEU A 1 175 ? -7.06751 -4.62083 2.22952 1.000 37.07527 181 LEU A O 1
ATOM 1385 N N . LYS A 1 176 ? -8.60345 -4.98550 0.62224 1.000 31.02517 182 LYS A N 1
ATOM 1386 C CA . LYS A 1 176 ? -7.94563 -4.09778 -0.32870 1.000 34.04228 182 LYS A CA 1
ATOM 1387 C C . LYS A 1 176 ? -7.82828 -2.69213 0.24539 1.000 29.56623 182 LYS A C 1
ATOM 1388 O O . LYS A 1 176 ? -8.78842 -2.14944 0.80012 1.000 35.88768 182 LYS A O 1
ATOM 1394 N N . GLY A 1 177 ? -6.65273 -2.10887 0.10783 1.000 27.91793 183 GLY A N 1
ATOM 1395 C CA . GLY A 1 177 ? -6.35503 -0.81724 0.71341 1.000 26.86658 183 GLY A CA 1
ATOM 1396 C C . GLY A 1 177 ? -5.73617 -0.92559 2.08842 1.000 24.62770 183 GLY A C 1
ATOM 1397 O O . GLY A 1 177 ? -4.74407 -0.25917 2.37859 1.000 32.12418 183 GLY A O 1
ATOM 1398 N N . SER A 1 178 ? -6.31199 -1.76894 2.94792 1.000 18.81755 184 SER A N 1
ATOM 1399 C CA . SER A 1 178 ? -5.77235 -1.94592 4.29086 1.000 20.94099 184 SER A CA 1
ATOM 1400 C C . SER A 1 178 ? -4.61861 -2.94087 4.32346 1.000 20.47134 184 SER A C 1
ATOM 1401 O O . SER A 1 178 ? -3.73611 -2.82792 5.18185 1.000 16.26944 184 SER A O 1
ATOM 1404 N N . CYS A 1 179 ? -4.60008 -3.90929 3.40885 1.000 17.77877 185 CYS A N 1
ATOM 1405 C CA . CYS A 1 179 ? -3.55669 -4.92994 3.39450 1.000 12.06162 185 CYS A CA 1
ATOM 1406 C C . CYS A 1 179 ? -2.28205 -4.33076 2.81438 1.000 13.13662 185 CYS A C 1
ATOM 1407 O O . CYS A 1 179 ? -2.23016 -3.98547 1.62942 1.000 13.01590 185 CYS A O 1
ATOM 1410 N N . LYS A 1 180 ? -1.25066 -4.21082 3.64914 1.000 13.64882 186 LYS A N 1
ATOM 1411 C CA . LYS A 1 180 ? 0.02330 -3.64293 3.23797 1.000 16.22848 186 LYS A CA 1
ATOM 1412 C C . LYS A 1 180 ? 1.12694 -4.67899 3.09271 1.000 13.54354 186 LYS A C 1
ATOM 1413 O O . LYS A 1 180 ? 2.16611 -4.37104 2.49843 1.000 9.71833 186 LYS A O 1
ATOM 1419 N N . PHE A 1 181 ? 0.93315 -5.88916 3.61363 1.000 11.27332 187 PHE A N 1
ATOM 1420 C CA . PHE A 1 181 ? 1.95043 -6.93553 3.57010 1.000 9.91211 187 PHE A CA 1
ATOM 1421 C C . PHE A 1 181 ? 1.26228 -8.25534 3.25263 1.000 14.65108 187 PHE A C 1
ATOM 1422 O O . PHE A 1 181 ? 0.47435 -8.75681 4.06096 1.000 11.87876 187 PHE A O 1
ATOM 1430 N N . TYR A 1 182 ? 1.55332 -8.81091 2.07955 1.000 11.17565 188 TYR A N 1
ATOM 1431 C CA . TYR A 1 182 ? 1.12037 -10.15381 1.71926 1.000 11.28505 188 TYR A CA 1
ATOM 1432 C C . TYR A 1 182 ? 2.31547 -11.09185 1.82878 1.000 10.62548 188 TYR A C 1
ATOM 1433 O O . TYR A 1 182 ? 3.34183 -10.87387 1.17617 1.000 10.23561 188 TYR A O 1
ATOM 1442 N N . LEU A 1 183 ? 2.17803 -12.13509 2.64282 1.000 14.00362 189 LEU A N 1
ATOM 1443 C CA . LEU A 1 183 ? 3.24453 -13.10331 2.86398 1.000 11.54142 189 LEU A CA 1
ATOM 1444 C C . LEU A 1 183 ? 2.70114 -14.49696 2.59447 1.000 12.42104 189 LEU A C 1
ATOM 1445 O O . LEU A 1 183 ? 1.71869 -14.91272 3.21677 1.000 11.72436 189 LEU A O 1
ATOM 1450 N N . SER A 1 184 ? 3.33730 -15.21424 1.67174 1.000 11.82938 190 SER A N 1
ATOM 1451 C CA . SER A 1 184 ? 2.95767 -16.57925 1.32942 1.000 10.11701 190 SER A CA 1
ATOM 1452 C C . SER A 1 184 ? 4.09604 -17.51025 1.71923 1.000 12.75168 190 SER A C 1
ATOM 1453 O O . SER A 1 184 ? 5.21862 -17.36359 1.22434 1.000 10.99937 190 SER A O 1
ATOM 1456 N N . LEU A 1 185 ? 3.80447 -18.46949 2.59349 1.000 12.22046 191 LEU A N 1
ATOM 1457 C CA . LEU A 1 185 ? 4.82042 -19.37190 3.11628 1.000 11.72641 191 LEU A CA 1
ATOM 1458 C C . LEU A 1 185 ? 4.89622 -20.62730 2.25794 1.000 13.92318 191 LEU A C 1
ATOM 1459 O O . LEU A 1 185 ? 3.87119 -21.25289 1.96636 1.000 9.39322 191 LEU A O 1
ATOM 1464 N N . HIS A 1 186 ? 6.11320 -20.98943 1.85868 1.000 12.28671 192 HIS A N 1
ATOM 1465 C CA . HIS A 1 186 ? 6.37428 -22.16439 1.04005 1.000 11.44119 192 HIS A CA 1
ATOM 1466 C C . HIS A 1 186 ? 7.56502 -22.92049 1.61675 1.000 12.70324 192 HIS A C 1
ATOM 1467 O O . HIS A 1 186 ? 8.20301 -22.48378 2.57863 1.000 11.14146 192 HIS A O 1
ATOM 1474 N N . SER A 1 187 ? 7.85890 -24.06974 1.01380 1.000 17.14218 193 SER A N 1
ATOM 1475 C CA . SER A 1 187 ? 9.06101 -24.83482 1.31063 1.000 16.39027 193 SER A CA 1
ATOM 1476 C C . SER A 1 187 ? 9.43174 -25.61173 0.05636 1.000 11.78062 193 SER A C 1
ATOM 1477 O O . SER A 1 187 ? 8.55336 -26.03067 -0.69962 1.000 13.20565 193 SER A O 1
ATOM 1480 N N . TYR A 1 188 ? 10.73096 -25.78206 -0.18399 1.000 12.12285 194 TYR A N 1
ATOM 1481 C CA . TYR A 1 188 ? 11.80571 -25.28706 0.66887 1.000 14.64032 194 TYR A CA 1
ATOM 1482 C C . TYR A 1 188 ? 12.79944 -24.47904 -0.15997 1.000 14.00013 194 TYR A C 1
ATOM 1483 O O . TYR A 1 188 ? 12.57039 -24.24075 -1.34599 1.000 12.18338 194 TYR A O 1
ATOM 1492 N N . GLY A 1 189 ? 13.90733 -24.06768 0.45675 1.000 12.43888 195 GLY A N 1
ATOM 1493 C CA . GLY A 1 189 ? 14.97384 -23.43802 -0.29916 1.000 15.68525 195 GLY A CA 1
ATOM 1494 C C . GLY A 1 189 ? 15.71692 -22.30524 0.38200 1.000 15.62592 195 GLY A C 1
ATOM 1495 O O . GLY A 1 189 ? 16.76493 -21.87679 -0.11119 1.000 12.85951 195 GLY A O 1
ATOM 1496 N N . ASN A 1 190 ? 15.19501 -21.81442 1.50802 1.000 12.76273 196 ASN A N 1
ATOM 1497 C CA . ASN A 1 190 ? 15.77511 -20.67984 2.23212 1.000 13.92239 196 ASN A CA 1
ATOM 1498 C C . ASN A 1 190 ? 15.84036 -19.43625 1.34112 1.000 13.62678 196 ASN A C 1
ATOM 1499 O O . ASN A 1 190 ? 16.90745 -18.87939 1.07577 1.000 14.23767 196 ASN A O 1
ATOM 1504 N N . TYR A 1 191 ? 14.66664 -19.00512 0.88215 1.000 12.59646 197 TYR A N 1
ATOM 1505 C CA . TYR A 1 191 ? 14.54740 -17.84159 0.01665 1.000 13.89345 197 TYR A CA 1
ATOM 1506 C C . TYR A 1 191 ? 13.45925 -16.90942 0.53092 1.000 15.86905 197 TYR A C 1
ATOM 1507 O O . TYR A 1 191 ? 12.45869 -17.34855 1.10502 1.000 11.91061 197 TYR A O 1
ATOM 1516 N N . ILE A 1 192 ? 13.66973 -15.61311 0.31815 1.000 11.08494 198 ILE A N 1
ATOM 1517 C CA . ILE A 1 192 ? 12.64677 -14.59103 0.51312 1.000 11.18267 198 ILE A CA 1
ATOM 1518 C C . ILE A 1 192 ? 12.50265 -13.86799 -0.81951 1.000 13.10277 198 ILE A C 1
ATOM 1519 O O . ILE A 1 192 ? 13.40148 -13.12105 -1.22704 1.000 12.66185 198 ILE A O 1
ATOM 1524 N N . LEU A 1 193 ? 11.38008 -14.08924 -1.50053 1.000 12.16751 199 LEU A N 1
ATOM 1525 C CA . LEU A 1 193 ? 11.20762 -13.68535 -2.88714 1.000 11.79854 199 LEU A CA 1
ATOM 1526 C C . LEU A 1 193 ? 10.07934 -12.67275 -3.02504 1.000 15.25995 199 LEU A C 1
ATOM 1527 O O . LEU A 1 193 ? 9.22266 -12.53866 -2.14817 1.000 13.93690 199 LEU A O 1
ATOM 1532 N N . TYR A 1 194 ? 10.08777 -11.96570 -4.14860 1.000 13.68781 200 TYR A N 1
ATOM 1533 C CA . TYR A 1 194 ? 9.05876 -10.98313 -4.45553 1.000 12.28729 200 TYR A CA 1
ATOM 1534 C C . TYR A 1 194 ? 8.85458 -10.96287 -5.96114 1.000 10.92714 200 TYR A C 1
ATOM 1535 O O . TYR A 1 194 ? 9.63113 -11.57220 -6.70790 1.000 14.18558 200 TYR A O 1
ATOM 1544 N N . PRO A 1 195 ? 7.78582 -10.31225 -6.43896 1.000 17.64578 201 PRO A N 1
ATOM 1545 C CA . PRO A 1 195 ? 7.56836 -10.19962 -7.88891 1.000 13.53834 201 PRO A CA 1
ATOM 1546 C C . PRO A 1 195 ? 8.80274 -9.67710 -8.61816 1.000 14.40468 201 PRO A C 1
ATOM 1547 O O . PRO A 1 195 ? 9.64947 -8.99650 -8.03475 1.000 12.48633 201 PRO A O 1
ATOM 1551 N N . TRP A 1 196 ? 8.91036 -10.00621 -9.90998 1.000 14.06778 202 TRP A N 1
ATOM 1552 C CA . TRP A 1 196 ? 7.87861 -10.71458 -10.67019 1.000 15.20388 202 TRP A CA 1
ATOM 1553 C C . TRP A 1 196 ? 8.17231 -12.19883 -10.87492 1.000 15.79054 202 TRP A C 1
ATOM 1554 O O . TRP A 1 196 ? 9.32636 -12.62553 -10.83920 1.000 13.53979 202 TRP A O 1
ATOM 1565 N N . GLY A 1 197 ? 7.11637 -12.97625 -11.11427 1.000 12.55416 203 GLY A N 1
ATOM 1566 C CA . GLY A 1 197 ? 7.26410 -14.38181 -11.44248 1.000 10.61217 203 GLY A CA 1
ATOM 1567 C C . GLY A 1 197 ? 7.05696 -14.68600 -12.91396 1.000 14.81185 203 GLY A C 1
ATOM 1568 O O . GLY A 1 197 ? 7.22861 -15.82912 -13.34961 1.000 13.66167 203 GLY A O 1
ATOM 1569 N N . TRP A 1 198 ? 6.67971 -13.67073 -13.69052 1.000 12.57831 204 TRP A N 1
ATOM 1570 C CA . TRP A 1 198 ? 6.45660 -13.82236 -15.12154 1.000 17.38438 204 TRP A CA 1
ATOM 1571 C C . TRP A 1 198 ? 7.55328 -13.18797 -15.96384 1.000 17.35051 204 TRP A C 1
ATOM 1572 O O . TRP A 1 198 ? 7.52869 -13.32286 -17.19164 1.000 17.15082 204 TRP A O 1
ATOM 1583 N N . THR A 1 199 ? 8.50804 -12.50003 -15.34371 1.000 17.69684 205 THR A N 1
ATOM 1584 C CA . THR A 1 199 ? 9.61689 -11.90390 -16.07308 1.000 16.17905 205 THR A CA 1
ATOM 1585 C C . THR A 1 199 ? 10.78191 -11.71486 -15.11460 1.000 19.97867 205 THR A C 1
ATOM 1586 O O . THR A 1 199 ? 10.60340 -11.66416 -13.89501 1.000 17.99851 205 THR A O 1
ATOM 1590 N N . SER A 1 200 ? 11.98276 -11.61534 -15.68483 1.000 19.61283 206 SER A N 1
ATOM 1591 C CA . SER A 1 200 ? 13.17059 -11.32949 -14.89213 1.000 16.43400 206 SER A CA 1
ATOM 1592 C C . SER A 1 200 ? 13.31807 -9.84830 -14.58152 1.000 15.68405 206 SER A C 1
ATOM 1593 O O . SER A 1 200 ? 14.18487 -9.48015 -13.78217 1.000 14.65927 206 SER A O 1
ATOM 1596 N N . LYS A 1 201 ? 12.49548 -8.99857 -15.18775 1.000 19.18106 207 LYS A N 1
ATOM 1597 C CA . LYS A 1 201 ? 12.54534 -7.57366 -14.90077 1.000 17.06031 207 LYS A CA 1
ATOM 1598 C C . LYS A 1 201 ? 11.92081 -7.27460 -13.54335 1.000 17.28479 207 LYS A C 1
ATOM 1599 O O . LYS A 1 201 ? 10.91965 -7.88061 -13.15063 1.000 16.19208 207 LYS A O 1
ATOM 1605 N N . LEU A 1 202 ? 12.52636 -6.32348 -12.82198 1.000 15.16304 208 LEU A N 1
ATOM 1606 C CA . LEU A 1 202 ? 12.09005 -6.00215 -11.47337 1.000 16.84292 208 LEU A CA 1
ATOM 1607 C C . LEU A 1 202 ? 10.96227 -4.97445 -11.49053 1.000 19.36843 208 LEU A C 1
ATOM 1608 O O . LEU A 1 202 ? 10.89587 -4.12768 -12.38735 1.000 23.97505 208 LEU A O 1
ATOM 1613 N N . PRO A 1 203 ? 10.06836 -5.02714 -10.50592 1.000 21.08930 209 PRO A N 1
ATOM 1614 C CA . PRO A 1 203 ? 9.01750 -4.00946 -10.40780 1.000 20.57451 209 PRO A CA 1
ATOM 1615 C C . PRO A 1 203 ? 9.59971 -2.64500 -10.07109 1.000 17.87433 209 PRO A C 1
ATOM 1616 O O . PRO A 1 203 ? 10.73716 -2.51505 -9.61278 1.000 22.23633 209 PRO A O 1
ATOM 1620 N N . GLU A 1 204 ? 8.78819 -1.61200 -10.31289 1.000 16.50391 210 GLU A N 1
ATOM 1621 C CA . GLU A 1 204 ? 9.24150 -0.24312 -10.08226 1.000 18.57594 210 GLU A CA 1
ATOM 1622 C C . GLU A 1 204 ? 9.59222 -0.01154 -8.61643 1.000 19.78063 210 GLU A C 1
ATOM 1623 O O . GLU A 1 204 ? 10.57474 0.67278 -8.30652 1.000 17.67286 210 GLU A O 1
ATOM 1625 N N . THR A 1 205 ? 8.80251 -0.57336 -7.69987 1.000 15.00377 211 THR A N 1
ATOM 1626 C CA . THR A 1 205 ? 9.02762 -0.42479 -6.26751 1.000 18.76047 211 THR A CA 1
ATOM 1627 C C . THR A 1 205 ? 9.71553 -1.64380 -5.66037 1.000 19.10512 211 THR A C 1
ATOM 1628 O O . THR A 1 205 ? 9.43388 -2.00740 -4.51380 1.000 20.93765 211 THR A O 1
ATOM 1632 N N . TRP A 1 206 ? 10.61684 -2.28323 -6.41066 1.000 17.32084 212 TRP A N 1
ATOM 1633 C CA . TRP A 1 206 ? 11.27048 -3.49164 -5.91706 1.000 17.26364 212 TRP A CA 1
ATOM 1634 C C . TRP A 1 206 ? 12.14220 -3.20996 -4.70090 1.000 18.79328 212 TRP A C 1
ATOM 1635 O O . TRP A 1 206 ? 12.30302 -4.08322 -3.84075 1.000 17.98150 212 TRP A O 1
ATOM 1646 N N . GLU A 1 207 ? 12.71205 -2.00496 -4.61051 1.000 18.09501 213 GLU A N 1
ATOM 1647 C CA . GLU A 1 207 ? 13.59104 -1.68288 -3.48985 1.000 18.45571 213 GLU A CA 1
ATOM 1648 C C . GLU A 1 207 ? 12.83374 -1.69254 -2.16779 1.000 16.12894 213 GLU A C 1
ATOM 1649 O O . GLU A 1 207 ? 13.36743 -2.13282 -1.14309 1.000 20.67257 213 GLU A O 1
ATOM 1655 N N . ALA A 1 208 ? 11.59294 -1.19864 -2.16699 1.000 18.07832 214 ALA A N 1
ATOM 1656 C CA . ALA A 1 208 ? 10.80138 -1.19569 -0.94061 1.000 17.93518 214 ALA A CA 1
ATOM 1657 C C . ALA A 1 208 ? 10.52844 -2.61354 -0.45284 1.000 18.50104 214 ALA A C 1
ATOM 1658 O O . ALA A 1 208 ? 10.65994 -2.90234 0.74276 1.000 18.45561 214 ALA A O 1
ATOM 1660 N N . ILE A 1 209 ? 10.14669 -3.51299 -1.36259 1.000 12.30947 215 ILE A N 1
ATOM 1661 C CA . ILE A 1 209 ? 9.93108 -4.90456 -0.97831 1.000 17.91614 215 ILE A CA 1
ATOM 1662 C C . ILE A 1 209 ? 11.25287 -5.56584 -0.61234 1.000 17.42647 215 ILE A C 1
ATOM 1663 O O . ILE A 1 209 ? 11.31606 -6.39479 0.30408 1.000 14.37724 215 ILE A O 1
ATOM 1668 N N . ASP A 1 210 ? 12.32652 -5.21643 -1.32587 1.000 16.11899 216 ASP A N 1
ATOM 1669 C CA . ASP A 1 210 ? 13.63581 -5.78358 -1.02270 1.000 15.12671 216 ASP A CA 1
ATOM 1670 C C . ASP A 1 210 ? 14.07803 -5.42249 0.38952 1.000 14.29736 216 ASP A C 1
ATOM 1671 O O . ASP A 1 210 ? 14.62117 -6.26654 1.11068 1.000 17.54221 216 ASP A O 1
ATOM 1676 N N . GLU A 1 211 ? 13.84000 -4.17575 0.80695 1.000 13.84450 217 GLU A N 1
ATOM 1677 C CA . GLU A 1 211 ? 14.22707 -3.75524 2.15096 1.000 17.52598 217 GLU A CA 1
ATOM 1678 C C . GLU A 1 211 ? 13.50751 -4.57309 3.21661 1.000 18.32103 217 GLU A C 1
ATOM 1679 O O . GLU A 1 211 ? 14.10469 -4.94232 4.23473 1.000 15.69267 217 GLU A O 1
ATOM 1685 N N . VAL A 1 212 ? 12.22022 -4.85619 3.00612 1.000 15.40503 218 VAL A N 1
ATOM 1686 C CA . VAL A 1 212 ? 11.48645 -5.71269 3.93444 1.000 13.63395 218 VAL A CA 1
ATOM 1687 C C . VAL A 1 212 ? 12.08609 -7.11288 3.95036 1.000 16.38409 218 VAL A C 1
ATOM 1688 O O . VAL A 1 212 ? 12.28426 -7.71017 5.01606 1.000 13.36320 218 VAL A O 1
ATOM 1692 N N . ALA A 1 213 ? 12.39001 -7.65499 2.76868 1.000 12.88613 219 ALA A N 1
ATOM 1693 C CA . ALA A 1 213 ? 12.98816 -8.98342 2.69111 1.000 16.44516 219 ALA A CA 1
ATOM 1694 C C . ALA A 1 213 ? 14.36911 -9.00864 3.33490 1.000 14.55286 219 ALA A C 1
ATOM 1695 O O . ALA A 1 213 ? 14.72960 -9.98236 4.00678 1.000 15.45202 219 ALA A O 1
ATOM 1697 N N . GLN A 1 214 ? 15.15698 -7.94649 3.14088 1.000 18.51162 220 GLN A N 1
ATOM 1698 C CA . GLN A 1 214 ? 16.47322 -7.87665 3.76981 1.000 15.45196 220 GLN A CA 1
ATOM 1699 C C . GLN A 1 214 ? 16.36026 -7.91645 5.28774 1.000 12.63988 220 GLN A C 1
ATOM 1700 O O . GLN A 1 214 ? 17.18041 -8.54994 5.96227 1.000 17.45108 220 GLN A O 1
ATOM 1706 N N . ALA A 1 215 ? 15.35330 -7.23732 5.84330 1.000 13.95390 221 ALA A N 1
ATOM 1707 C CA . ALA A 1 215 ? 15.18145 -7.21948 7.29212 1.000 18.69263 221 ALA A CA 1
ATOM 1708 C C . ALA A 1 215 ? 14.91572 -8.61763 7.83490 1.000 12.42697 221 ALA A C 1
ATOM 1709 O O . ALA A 1 215 ? 15.44697 -8.99394 8.88627 1.000 19.80362 221 ALA A O 1
ATOM 1711 N N . GLY A 1 216 ? 14.09058 -9.39985 7.13653 1.000 15.46092 222 GLY A N 1
ATOM 1712 C CA . GLY A 1 216 ? 13.83442 -10.76212 7.57545 1.000 12.63108 222 GLY A CA 1
ATOM 1713 C C . GLY A 1 216 ? 15.06816 -11.64220 7.50632 1.000 12.40640 222 GLY A C 1
ATOM 1714 O O . GLY A 1 216 ? 15.35467 -12.39942 8.43836 1.000 10.32541 222 GLY A O 1
ATOM 1715 N N . ALA A 1 217 ? 15.81403 -11.55801 6.40200 1.000 10.93440 223 ALA A N 1
ATOM 1716 C CA . ALA A 1 217 ? 17.03814 -12.34209 6.27385 1.000 10.58429 223 ALA A CA 1
ATOM 1717 C C . ALA A 1 217 ? 18.08459 -11.90454 7.29085 1.000 12.55628 223 ALA A C 1
ATOM 1718 O O . ALA A 1 217 ? 18.78314 -12.74334 7.87187 1.000 12.58742 223 ALA A O 1
ATOM 1720 N N . GLU A 1 218 ? 18.21099 -10.59408 7.51293 1.000 13.75730 224 GLU A N 1
ATOM 1721 C CA . GLU A 1 218 ? 19.19582 -10.09103 8.46536 1.000 13.89156 224 GLU A CA 1
ATOM 1722 C C . GLU A 1 218 ? 18.87004 -10.52951 9.88946 1.000 22.29096 224 GLU A C 1
ATOM 1723 O O . GLU A 1 218 ? 19.77054 -10.90155 10.65140 1.000 15.03860 224 GLU A O 1
ATOM 1729 N N . ALA A 1 219 ? 17.58970 -10.49227 10.26817 1.000 16.13583 225 ALA A N 1
ATOM 1730 C CA . ALA A 1 219 ? 17.20821 -10.89928 11.61721 1.000 16.59226 225 ALA A CA 1
ATOM 1731 C C . ALA A 1 219 ? 17.49669 -12.37609 11.85320 1.000 14.16384 225 ALA A C 1
ATOM 1732 O O . ALA A 1 219 ? 17.95926 -12.76124 12.93344 1.000 15.16057 225 ALA A O 1
ATOM 1734 N N . ILE A 1 220 ? 17.21881 -13.22003 10.85757 1.000 13.48714 226 ILE A N 1
ATOM 1735 C CA . ILE A 1 220 ? 17.53171 -14.64120 10.97813 1.000 14.00012 226 ILE A CA 1
ATOM 1736 C C . ILE A 1 220 ? 19.03873 -14.84596 11.07453 1.000 14.61496 226 ILE A C 1
ATOM 1737 O O . ILE A 1 220 ? 19.52092 -15.66711 11.86559 1.000 12.21319 226 ILE A O 1
ATOM 1742 N N . LYS A 1 221 ? 19.80650 -14.09539 10.27927 1.000 13.05526 227 LYS A N 1
ATOM 1743 C CA . LYS A 1 221 ? 21.26115 -14.20429 10.33500 1.000 19.10832 227 LYS A CA 1
ATOM 1744 C C . LYS A 1 221 ? 21.79268 -13.80275 11.70553 1.000 20.95426 227 LYS A C 1
ATOM 1745 O O . LYS A 1 221 ? 22.72887 -14.42313 12.22284 1.000 18.99540 227 LYS A O 1
ATOM 1747 N N . GLN A 1 222 ? 21.21304 -12.76083 12.30677 1.000 16.28297 228 GLN A N 1
ATOM 1748 C CA . GLN A 1 222 ? 21.63302 -12.35450 13.64374 1.000 20.48108 228 GLN A CA 1
ATOM 1749 C C . GLN A 1 222 ? 21.20786 -13.36237 14.70354 1.000 18.20861 228 GLN A C 1
ATOM 1750 O O . GLN A 1 222 ? 21.91451 -13.54357 15.70127 1.000 21.59588 228 GLN A O 1
ATOM 1756 N N . SER A 1 223 ? 20.06303 -14.01938 14.51228 1.000 17.79276 229 SER A N 1
ATOM 1757 C CA . SER A 1 223 ? 19.52506 -14.90688 15.53861 1.000 16.34411 229 SER A CA 1
ATOM 1758 C C . SER A 1 223 ? 20.15482 -16.29476 15.46901 1.000 20.07861 229 SER A C 1
ATOM 1759 O O . SER A 1 223 ? 20.72320 -16.78035 16.45258 1.000 15.79036 229 SER A O 1
ATOM 1762 N N . THR A 1 224 ? 20.05533 -16.95283 14.31153 1.000 16.39319 230 THR A N 1
ATOM 1763 C CA . THR A 1 224 ? 20.56753 -18.30573 14.14723 1.000 13.85839 230 THR A CA 1
ATOM 1764 C C . THR A 1 224 ? 21.75566 -18.40745 13.20218 1.000 14.87071 230 THR A C 1
ATOM 1765 O O . THR A 1 224 ? 22.47484 -19.40976 13.25134 1.000 9.75875 230 THR A O 1
ATOM 1769 N N . GLY A 1 225 ? 21.97834 -17.40995 12.34824 1.000 14.10467 231 GLY A N 1
ATOM 1770 C CA . GLY A 1 225 ? 23.05711 -17.44943 11.38690 1.000 11.25277 231 GLY A CA 1
ATOM 1771 C C . GLY A 1 225 ? 22.70047 -18.03970 10.03955 1.000 14.96781 231 GLY A C 1
ATOM 1772 O O . GLY A 1 225 ? 23.51555 -17.95388 9.11193 1.000 14.59406 231 GLY A O 1
ATOM 1773 N N . SER A 1 226 ? 21.51370 -18.62580 9.89665 1.000 12.42605 232 SER A N 1
ATOM 1774 C CA . SER A 1 226 ? 21.11483 -19.22136 8.62958 1.000 12.44348 232 SER A CA 1
ATOM 1775 C C . SER A 1 226 ? 20.98255 -18.15318 7.55018 1.000 12.58481 232 SER A C 1
ATOM 1776 O O . SER A 1 226 ? 20.61098 -17.00736 7.81825 1.000 13.13638 232 SER A O 1
ATOM 1779 N N . ARG A 1 227 ? 21.29201 -18.54076 6.31613 1.000 14.30269 233 ARG A N 1
ATOM 1780 C CA . ARG A 1 227 ? 21.29392 -17.62038 5.18775 1.000 15.75881 233 ARG A CA 1
ATOM 1781 C C . ARG A 1 227 ? 20.00145 -17.74883 4.39507 1.000 15.94677 233 ARG A C 1
ATOM 1782 O O . ARG A 1 227 ? 19.56211 -18.86118 4.08437 1.000 14.17400 233 ARG A O 1
ATOM 1790 N N . TYR A 1 228 ? 19.40000 -16.60735 4.07476 1.000 16.52300 234 TYR A N 1
ATOM 1791 C CA . TYR A 1 228 ? 18.27436 -16.52579 3.15667 1.000 18.93444 234 TYR A CA 1
ATOM 1792 C C . TYR A 1 228 ? 18.68023 -15.65630 1.97714 1.000 18.44545 234 TYR A C 1
ATOM 1793 O O . TYR A 1 228 ? 19.16646 -14.53669 2.16770 1.000 20.65938 234 TYR A O 1
ATOM 1802 N N . THR A 1 229 ? 18.48971 -16.17028 0.76609 1.000 16.58954 235 THR A N 1
ATOM 1803 C CA . THR A 1 229 ? 18.78491 -15.41361 -0.44222 1.000 14.92710 235 THR A CA 1
ATOM 1804 C C . THR A 1 229 ? 17.57916 -14.55577 -0.80237 1.000 16.38816 235 THR A C 1
ATOM 1805 O O . THR A 1 229 ? 16.44136 -15.03698 -0.78893 1.000 14.21806 235 THR A O 1
ATOM 1809 N N . VAL A 1 230 ? 17.83097 -13.28831 -1.12002 1.000 13.80520 236 VAL A N 1
ATOM 1810 C CA . VAL A 1 230 ? 16.78101 -12.30303 -1.34810 1.000 18.79522 236 VAL A CA 1
ATOM 1811 C C . VAL A 1 230 ? 16.83574 -11.85260 -2.80059 1.000 12.35459 236 VAL A C 1
ATOM 1812 O O . VAL A 1 230 ? 17.91746 -11.57121 -3.32938 1.000 13.61074 236 VAL A O 1
ATOM 1816 N N . GLY A 1 231 ? 15.67408 -11.79074 -3.43780 1.000 13.19722 237 GLY A N 1
ATOM 1817 C CA . GLY A 1 231 ? 15.58039 -11.30155 -4.79755 1.000 14.96641 237 GLY A CA 1
ATOM 1818 C C . GLY A 1 231 ? 14.23249 -11.65489 -5.38423 1.000 17.50268 237 GLY A C 1
ATOM 1819 O O . GLY A 1 231 ? 13.37627 -12.25140 -4.72449 1.000 12.85790 237 GLY A O 1
ATOM 1820 N N . SER A 1 232 ? 14.05685 -11.27004 -6.64490 1.000 13.07640 238 SER A N 1
ATOM 1821 C CA . SER A 1 232 ? 12.83110 -11.60817 -7.35197 1.000 13.78849 238 SER A CA 1
ATOM 1822 C C . SER A 1 232 ? 12.74974 -13.11457 -7.57506 1.000 16.42858 238 SER A C 1
ATOM 1823 O O . SER A 1 232 ? 13.76606 -13.80036 -7.71827 1.000 17.50488 238 SER A O 1
ATOM 1826 N N . SER A 1 233 ? 11.51725 -13.62871 -7.59617 1.000 13.56549 239 SER A N 1
ATOM 1827 C CA . SER A 1 233 ? 11.31840 -15.07272 -7.68254 1.000 17.65670 239 SER A CA 1
ATOM 1828 C C . SER A 1 233 ? 11.87372 -15.63738 -8.98499 1.000 14.98292 239 SER A C 1
ATOM 1829 O O . SER A 1 233 ? 12.49573 -16.70617 -8.98979 1.000 16.37069 239 SER A O 1
ATOM 1832 N N . THR A 1 234 ? 11.65408 -14.93810 -10.10136 1.000 13.86341 240 THR A N 1
ATOM 1833 C CA . THR A 1 234 ? 12.16930 -15.41095 -11.38328 1.000 18.38409 240 THR A CA 1
ATOM 1834 C C . THR A 1 234 ? 13.69286 -15.44209 -11.39189 1.000 19.43418 240 THR A C 1
ATOM 1835 O O . THR A 1 234 ? 14.30018 -16.41102 -11.86344 1.000 13.76186 240 THR A O 1
ATOM 1839 N N . ASN A 1 235 ? 14.32800 -14.39464 -10.86355 1.000 14.86592 241 ASN A N 1
ATOM 1840 C CA . ASN A 1 235 ? 15.78192 -14.30091 -10.91255 1.000 13.31801 241 ASN A CA 1
ATOM 1841 C C . ASN A 1 235 ? 16.45860 -15.23622 -9.91885 1.000 18.18609 241 ASN A C 1
ATOM 1842 O O . ASN A 1 235 ? 17.54101 -15.75878 -10.20706 1.000 17.01402 241 ASN A O 1
ATOM 1847 N N . VAL A 1 236 ? 15.85113 -15.46012 -8.75763 1.000 13.16108 242 VAL A N 1
ATOM 1848 C CA . VAL A 1 236 ? 16.48910 -16.26981 -7.72433 1.000 12.60817 242 VAL A CA 1
ATOM 1849 C C . VAL A 1 236 ? 16.10945 -17.74167 -7.84331 1.000 12.89608 242 VAL A C 1
ATOM 1850 O O . VAL A 1 236 ? 16.96583 -18.61746 -7.69529 1.000 12.06208 242 VAL A O 1
ATOM 1854 N N . LEU A 1 237 ? 14.84181 -18.05797 -8.11664 1.000 13.14318 243 LEU A N 1
ATOM 1855 C CA . LEU A 1 237 ? 14.40145 -19.44804 -8.10777 1.000 16.49256 243 LEU A CA 1
ATOM 1856 C C . LEU A 1 237 ? 14.01115 -19.96077 -9.48920 1.000 14.25883 243 LEU A C 1
ATOM 1857 O O . LEU A 1 237 ? 14.69027 -20.84495 -10.01885 1.000 16.52949 243 LEU A O 1
ATOM 1862 N N . TYR A 1 238 ? 12.97041 -19.39999 -10.10841 1.000 14.07917 244 TYR A N 1
ATOM 1863 C CA . TYR A 1 238 ? 12.55984 -19.73320 -11.47341 1.000 16.08946 244 TYR A CA 1
ATOM 1864 C C . TYR A 1 238 ? 11.31483 -18.91837 -11.80927 1.000 15.20454 244 TYR A C 1
ATOM 1865 O O . TYR A 1 238 ? 10.68328 -18.32216 -10.93183 1.000 15.65464 244 TYR A O 1
ATOM 1874 N N . ALA A 1 239 ? 10.95475 -18.92543 -13.09251 1.000 16.30884 245 ALA A N 1
ATOM 1875 C CA . ALA A 1 239 ? 9.73905 -18.25608 -13.53936 1.000 16.46337 245 ALA A CA 1
ATOM 1876 C C . ALA A 1 239 ? 8.51239 -19.01611 -13.04864 1.000 16.71991 245 ALA A C 1
ATOM 1877 O O . ALA A 1 239 ? 8.43044 -20.23992 -13.18897 1.000 18.11115 245 ALA A O 1
ATOM 1879 N N . ALA A 1 240 ? 7.57035 -18.29171 -12.44909 1.000 16.00340 246 ALA A N 1
ATOM 1880 C CA . ALA A 1 240 ? 6.41136 -18.89235 -11.79118 1.000 19.20771 246 ALA A CA 1
ATOM 1881 C C . ALA A 1 240 ? 5.14928 -18.06874 -12.04822 1.000 18.79936 246 ALA A C 1
ATOM 1882 O O . ALA A 1 240 ? 4.41600 -17.71665 -11.12320 1.000 17.79195 246 ALA A O 1
ATOM 1884 N N . ALA A 1 241 ? 4.90021 -17.72526 -13.31319 1.000 15.68987 247 ALA A N 1
ATOM 1885 C CA . ALA A 1 241 ? 3.78188 -16.84941 -13.65214 1.000 16.62580 247 ALA A CA 1
ATOM 1886 C C . ALA A 1 241 ? 2.45665 -17.41465 -13.15308 1.000 19.30759 247 ALA A C 1
ATOM 1887 O O . ALA A 1 241 ? 2.21604 -18.62415 -13.19823 1.000 15.15948 247 ALA A O 1
ATOM 1889 N N . GLY A 1 242 ? 1.59292 -16.52186 -12.67714 1.000 16.36380 248 GLY A N 1
ATOM 1890 C CA . GLY A 1 242 ? 0.34249 -16.91018 -12.06267 1.000 11.78827 248 GLY A CA 1
ATOM 1891 C C . GLY A 1 242 ? 0.39822 -17.06525 -10.56127 1.000 15.07570 248 GLY A C 1
ATOM 1892 O O . GLY A 1 242 ? -0.56000 -17.57880 -9.97186 1.000 12.68381 248 GLY A O 1
ATOM 1893 N N . GLY A 1 243 ? 1.48721 -16.64018 -9.92494 1.000 13.28708 249 GLY A N 1
ATOM 1894 C CA . GLY A 1 243 ? 1.61878 -16.80127 -8.49442 1.000 12.66978 249 GLY A CA 1
ATOM 1895 C C . GLY A 1 243 ? 0.77198 -15.81914 -7.71086 1.000 14.15373 249 GLY A C 1
ATOM 1896 O O . GLY A 1 243 ? 0.33264 -14.78127 -8.20757 1.000 13.47660 249 GLY A O 1
ATOM 1897 N N . SER A 1 244 ? 0.55005 -16.16827 -6.44237 1.000 12.42651 250 SER A N 1
ATOM 1898 C CA . SER A 1 244 ? -0.28947 -15.34762 -5.57863 1.000 11.93518 250 SER A CA 1
ATOM 1899 C C . SER A 1 244 ? 0.37780 -14.02562 -5.22302 1.000 10.44529 250 SER A C 1
ATOM 1900 O O . SER A 1 244 ? -0.31131 -13.01167 -5.06464 1.000 10.86878 250 SER A O 1
ATOM 1903 N N . ASP A 1 245 ? 1.70485 -14.01655 -5.07155 1.000 11.16238 251 ASP A N 1
ATOM 1904 C CA . ASP A 1 245 ? 2.39180 -12.78053 -4.70858 1.000 14.24308 251 ASP A CA 1
ATOM 1905 C C . ASP A 1 245 ? 2.31556 -11.75086 -5.83031 1.000 13.77740 251 ASP A C 1
ATOM 1906 O O . ASP A 1 245 ? 2.12464 -10.55700 -5.56942 1.000 10.72331 251 ASP A O 1
ATOM 1911 N N . ASP A 1 246 ? 2.46370 -12.19116 -7.08339 1.000 9.98873 252 ASP A N 1
ATOM 1912 C CA . ASP A 1 246 ? 2.31083 -11.27532 -8.21010 1.000 10.39697 252 ASP A CA 1
ATOM 1913 C C . ASP A 1 246 ? 0.90079 -10.70266 -8.26369 1.000 14.15805 252 ASP A C 1
ATOM 1914 O O . ASP A 1 246 ? 0.71765 -9.50096 -8.49182 1.000 12.02693 252 ASP A O 1
ATOM 1919 N N . TRP A 1 247 ? -0.10962 -11.55209 -8.05900 1.000 15.00186 253 TRP A N 1
ATOM 1920 C CA . TRP A 1 247 ? -1.49319 -11.09262 -8.12079 1.000 14.34499 253 TRP A CA 1
ATOM 1921 C C . TRP A 1 247 ? -1.80525 -10.10556 -7.00198 1.000 12.83192 253 TRP A C 1
ATOM 1922 O O . TRP A 1 247 ? -2.45159 -9.07797 -7.23697 1.000 14.33652 253 TRP A O 1
ATOM 1933 N N . ALA A 1 248 ? -1.36282 -10.40233 -5.77757 1.000 11.54378 254 ALA A N 1
ATOM 1934 C CA . ALA A 1 248 ? -1.63016 -9.50347 -4.65896 1.000 13.42540 254 ALA A CA 1
ATOM 1935 C C . ALA A 1 248 ? -0.93221 -8.16348 -4.84951 1.000 13.33781 254 ALA A C 1
ATOM 1936 O O . ALA A 1 248 ? -1.49239 -7.11080 -4.52095 1.000 13.76294 254 ALA A O 1
ATOM 1938 N N . PHE A 1 249 ? 0.29371 -8.18609 -5.37449 1.000 13.88244 255 PHE A N 1
ATOM 1939 C CA . PHE A 1 249 ? 1.03869 -6.95109 -5.59503 1.000 13.42134 255 PHE A CA 1
ATOM 1940 C C . PHE A 1 249 ? 0.38809 -6.08730 -6.67068 1.000 12.82390 255 PHE A C 1
ATOM 1941 O O . PHE A 1 249 ? 0.24646 -4.87125 -6.49600 1.000 15.65549 255 PHE A O 1
ATOM 1949 N N . ALA A 1 250 ? -0.02818 -6.69637 -7.78102 1.000 13.77638 256 ALA A N 1
ATOM 1950 C CA . ALA A 1 250 ? -0.47737 -5.93823 -8.94351 1.000 14.92163 256 ALA A CA 1
ATOM 1951 C C . ALA A 1 250 ? -1.98608 -5.72286 -8.97396 1.000 12.93628 256 ALA A C 1
ATOM 1952 O O . ALA A 1 250 ? -2.44310 -4.62519 -9.30945 1.000 13.61077 256 ALA A O 1
ATOM 1954 N N . VAL A 1 251 ? -2.77185 -6.74389 -8.64546 1.000 14.06376 257 VAL A N 1
ATOM 1955 C CA . VAL A 1 251 ? -4.22770 -6.63268 -8.70972 1.000 15.69145 257 VAL A CA 1
ATOM 1956 C C . VAL A 1 251 ? -4.80496 -6.12681 -7.39491 1.000 15.53121 257 VAL A C 1
ATOM 1957 O O . VAL A 1 251 ? -5.61546 -5.19696 -7.37709 1.000 15.60682 257 VAL A O 1
ATOM 1961 N N . ALA A 1 252 ? -4.40209 -6.72784 -6.27541 1.000 16.20190 258 ALA A N 1
ATOM 1962 C CA . ALA A 1 252 ? -4.84815 -6.26951 -4.96653 1.000 14.58336 258 ALA A CA 1
ATOM 1963 C C . ALA A 1 252 ? -4.08924 -5.04254 -4.48213 1.000 13.04877 258 ALA A C 1
ATOM 1964 O O . ALA A 1 252 ? -4.46867 -4.46773 -3.45573 1.000 17.16975 258 ALA A O 1
ATOM 1966 N N . GLU A 1 253 ? -3.03327 -4.63970 -5.19207 1.000 14.37038 259 GLU A N 1
ATOM 1967 C CA . GLU A 1 253 ? -2.26171 -3.43712 -4.87367 1.000 13.19765 259 GLU A CA 1
ATOM 1968 C C . GLU A 1 253 ? -1.69600 -3.48605 -3.45611 1.000 16.53948 259 GLU A C 1
ATOM 1969 O O . GLU A 1 253 ? -1.66209 -2.47941 -2.74545 1.000 18.57534 259 GLU A O 1
ATOM 1975 N N . VAL A 1 254 ? -1.24697 -4.66630 -3.04057 1.000 15.77219 260 VAL A N 1
ATOM 1976 C CA . VAL A 1 254 ? -0.52047 -4.80608 -1.78177 1.000 14.12684 260 VAL A CA 1
ATOM 1977 C C . VAL A 1 254 ? 0.91567 -4.36724 -2.04010 1.000 12.56938 260 VAL A C 1
ATOM 1978 O O . VAL A 1 254 ? 1.61014 -4.98692 -2.85867 1.000 18.05444 260 VAL A O 1
ATOM 1982 N N . PRO A 1 255 ? 1.39689 -3.30606 -1.38470 1.000 13.66073 261 PRO A N 1
ATOM 1983 C CA . PRO A 1 255 ? 2.74144 -2.79766 -1.71315 1.000 14.11172 261 PRO A CA 1
ATOM 1984 C C . PRO A 1 255 ? 3.85880 -3.78649 -1.43016 1.000 12.56633 261 PRO A C 1
ATOM 1985 O O . PRO A 1 255 ? 4.80807 -3.88141 -2.21775 1.000 16.16111 261 PRO A O 1
ATOM 1989 N N . ILE A 1 256 ? 3.77381 -4.53282 -0.33417 1.000 14.91000 262 ILE A N 1
ATOM 1990 C CA . ILE A 1 256 ? 4.80452 -5.48982 0.04988 1.000 9.60946 262 ILE A CA 1
ATOM 1991 C C . ILE A 1 256 ? 4.22131 -6.88476 -0.12165 1.000 12.81091 262 ILE A C 1
ATOM 1992 O O . ILE A 1 256 ? 3.37762 -7.31952 0.67219 1.000 11.28762 262 ILE A O 1
ATOM 1997 N N . SER A 1 257 ? 4.66773 -7.58777 -1.15971 1.000 10.72154 263 SER A N 1
ATOM 1998 C CA . SER A 1 257 ? 4.21668 -8.94317 -1.44881 1.000 13.10953 263 SER A CA 1
ATOM 1999 C C . SER A 1 257 ? 5.44089 -9.83962 -1.53387 1.000 16.21923 263 SER A C 1
ATOM 2000 O O . SER A 1 257 ? 6.35010 -9.57569 -2.32788 1.000 13.84006 263 SER A O 1
ATOM 2003 N N . ILE A 1 258 ? 5.46557 -10.89362 -0.72219 1.000 13.08613 264 ILE A N 1
ATOM 2004 C CA . ILE A 1 258 ? 6.65433 -11.72229 -0.56490 1.000 13.10086 264 ILE A CA 1
ATOM 2005 C C . ILE A 1 258 ? 6.25379 -13.19085 -0.51625 1.000 14.96887 264 ILE A C 1
ATOM 2006 O O . ILE A 1 258 ? 5.27587 -13.56038 0.14254 1.000 12.41305 264 ILE A O 1
ATOM 2011 N N . THR A 1 259 ? 7.01019 -14.02470 -1.22604 1.000 11.18735 265 THR A N 1
ATOM 2012 C CA . THR A 1 259 ? 6.93944 -15.47416 -1.10281 1.000 12.29812 265 THR A CA 1
ATOM 2013 C C . THR A 1 259 ? 8.18698 -15.95718 -0.37404 1.000 12.80540 265 THR A C 1
ATOM 2014 O O . THR A 1 259 ? 9.30838 -15.62449 -0.77164 1.000 13.15631 265 THR A O 1
ATOM 2018 N N . MET A 1 260 ? 7.99353 -16.73307 0.68915 1.000 11.84033 266 MET A N 1
ATOM 2019 C CA . MET A 1 260 ? 9.08534 -17.19050 1.53960 1.000 11.30183 266 MET A CA 1
ATOM 2020 C C . MET A 1 260 ? 9.23221 -18.70180 1.43101 1.000 12.35914 266 MET A C 1
ATOM 2021 O O . MET A 1 260 ? 8.25741 -19.43934 1.61095 1.000 12.31206 266 MET A O 1
ATOM 2026 N N . GLU A 1 261 ? 10.45017 -19.15686 1.14323 1.000 8.41869 267 GLU A N 1
ATOM 2027 C CA . GLU A 1 261 ? 10.76882 -20.57898 1.07560 1.000 11.46624 267 GLU A CA 1
ATOM 2028 C C . GLU A 1 261 ? 11.45781 -20.97277 2.37836 1.000 14.09964 267 GLU A C 1
ATOM 2029 O O . GLU A 1 261 ? 12.60246 -20.58078 2.62681 1.000 11.31447 267 GLU A O 1
ATOM 2035 N N . LEU A 1 262 ? 10.75799 -21.74521 3.20241 1.000 12.02488 268 LEU A N 1
ATOM 2036 C CA . LEU A 1 262 ? 11.22279 -22.13328 4.52416 1.000 12.59101 268 LEU A CA 1
ATOM 2037 C C . LEU A 1 262 ? 12.28698 -23.22802 4.42922 1.000 14.20371 268 LEU A C 1
ATOM 2038 O O . LEU A 1 262 ? 12.44641 -23.85764 3.38147 1.000 11.86751 268 LEU A O 1
ATOM 2043 N N . PRO A 1 263 ? 13.05564 -23.45268 5.50193 1.000 14.63744 269 PRO A N 1
ATOM 2044 C CA . PRO A 1 263 ? 14.15360 -24.42729 5.42668 1.000 15.78297 269 PRO A CA 1
ATOM 2045 C C . PRO A 1 263 ? 13.66509 -25.83787 5.12668 1.000 17.96829 269 PRO A C 1
ATOM 2046 O O . PRO A 1 263 ? 12.58488 -26.25136 5.54903 1.000 16.09048 269 PRO A O 1
ATOM 2050 N N . GLY A 1 264 ? 14.49022 -26.58075 4.39046 1.000 13.81030 270 GLY A N 1
ATOM 2051 C CA . GLY A 1 264 ? 14.18518 -27.95448 4.06204 1.000 17.03844 270 GLY A CA 1
ATOM 2052 C C . GLY A 1 264 ? 14.81022 -28.94739 5.02400 1.000 20.59137 270 GLY A C 1
ATOM 2053 O O . GLY A 1 264 ? 15.70605 -28.62010 5.80019 1.000 16.88323 270 GLY A O 1
ATOM 2054 N N . GLY A 1 265 ? 14.32028 -30.17964 4.95769 1.000 13.28788 271 GLY A N 1
ATOM 2055 C CA . GLY A 1 265 ? 14.83532 -31.24026 5.80447 1.000 22.07908 271 GLY A CA 1
ATO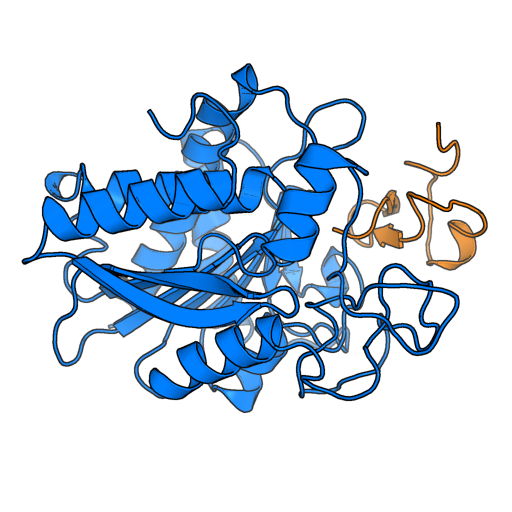M 2056 C C . GLY A 1 265 ? 14.34083 -32.58471 5.32272 1.000 21.42115 271 GLY A C 1
ATOM 2057 O O . GLY A 1 265 ? 13.43221 -32.67950 4.49281 1.000 19.23634 271 GLY A O 1
ATOM 2058 N N . GLY A 1 266 ? 14.95835 -33.63318 5.86097 1.000 21.37378 272 GLY A N 1
ATOM 2059 C CA . GLY A 1 266 ? 14.60454 -34.98539 5.48617 1.000 19.78936 272 GLY A CA 1
ATOM 2060 C C . GLY A 1 266 ? 15.20872 -35.39221 4.15620 1.000 24.33456 272 GLY A C 1
ATOM 2061 O O . GLY A 1 266 ? 15.98795 -34.66948 3.53130 1.000 28.33434 272 GLY A O 1
ATOM 2062 N N . ASN A 1 267 ? 14.82910 -36.59338 3.71543 1.000 23.02615 273 ASN A N 1
ATOM 2063 C CA . ASN A 1 267 ? 15.35631 -37.13564 2.47013 1.000 22.11533 273 ASN A CA 1
ATOM 2064 C C . ASN A 1 267 ? 14.74143 -36.49318 1.23283 1.000 20.27755 273 ASN A C 1
ATOM 2065 O O . ASN A 1 267 ? 15.33297 -36.57930 0.15105 1.000 21.85652 273 ASN A O 1
ATOM 2070 N N . GLY A 1 268 ? 13.57879 -35.85613 1.36235 1.000 18.11841 274 GLY A N 1
ATOM 2071 C CA . GLY A 1 268 ? 12.91206 -35.25590 0.22205 1.000 18.88912 274 GLY A CA 1
ATOM 2072 C C . GLY A 1 268 ? 12.85318 -33.74328 0.26567 1.000 21.83815 274 GLY A C 1
ATOM 2073 O O . GLY A 1 268 ? 12.29832 -33.10997 -0.63680 1.000 14.52885 274 GLY A O 1
ATOM 2074 N N . GLY A 1 269 ? 13.42545 -33.14859 1.31036 1.000 19.50998 275 GLY A N 1
ATOM 2075 C CA . GLY A 1 269 ? 13.42554 -31.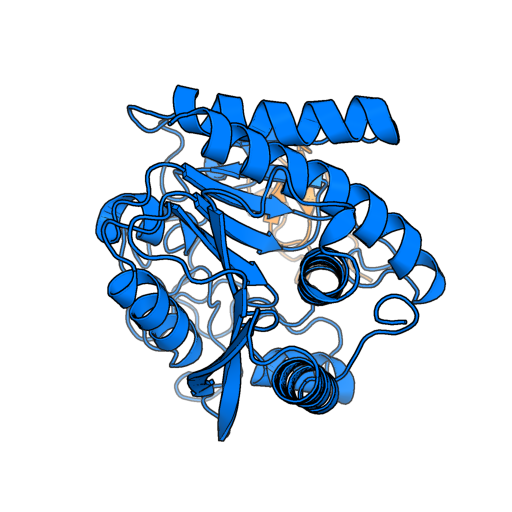70554 1.45262 1.000 15.79759 275 GLY A CA 1
ATOM 2076 C C . GLY A 1 269 ? 12.13865 -31.17097 2.04497 1.000 18.42647 275 GLY A C 1
ATOM 2077 O O . GLY A 1 269 ? 12.15943 -30.32150 2.93842 1.000 14.74005 275 GLY A O 1
ATOM 2078 N N . PHE A 1 270 ? 11.00783 -31.67104 1.55477 1.000 13.21078 276 PHE A N 1
ATOM 2079 C CA . PHE A 1 270 ? 9.70718 -31.25182 2.05523 1.000 16.82622 276 PHE A CA 1
ATOM 2080 C C . PHE A 1 270 ? 9.32943 -31.91537 3.37195 1.000 19.77577 276 PHE A C 1
ATOM 2081 O O . PHE A 1 270 ? 8.31507 -31.53365 3.96447 1.000 16.32412 276 PHE A O 1
ATOM 2089 N N . ASN A 1 271 ? 10.10834 -32.88345 3.85117 1.000 13.11492 277 ASN A N 1
ATOM 2090 C CA . ASN A 1 271 ? 9.71144 -33.72446 4.98026 1.000 16.06101 277 ASN A CA 1
ATOM 2091 C C . ASN A 1 271 ? 10.78545 -33.73186 6.06274 1.000 20.71856 277 ASN A C 1
ATOM 2092 O O . ASN A 1 271 ? 11.46414 -34.74335 6.27819 1.000 21.88900 277 ASN A O 1
ATOM 2097 N N . PRO A 1 272 ? 10.95774 -32.61943 6.78082 1.000 17.88286 278 PRO A N 1
ATOM 2098 C CA . PRO A 1 272 ? 11.76090 -32.66845 7.99785 1.000 24.10545 278 PRO A CA 1
ATOM 2099 C C . PRO A 1 272 ? 11.08663 -33.54717 9.03391 1.000 18.87448 278 PRO A C 1
ATOM 2100 O O . PRO A 1 272 ? 9.84654 -33.60701 9.10387 1.000 20.99944 278 PRO A O 1
ATOM 2104 N N . PRO A 1 273 ? 11.85560 -34.25417 9.85572 1.000 21.82821 279 PRO A N 1
ATOM 2105 C CA . PRO A 1 273 ? 11.25317 -35.08172 10.90682 1.000 20.66004 279 PRO A CA 1
ATOM 2106 C C . PRO A 1 273 ? 10.53282 -34.21537 11.92330 1.000 21.97212 279 PRO A C 1
ATOM 2107 O O . PRO A 1 273 ? 10.84873 -33.02427 12.06687 1.000 20.43400 279 PRO A O 1
ATOM 2111 N N . PRO A 1 274 ? 9.54353 -34.76748 12.63218 1.000 24.99018 280 PRO A N 1
ATOM 2112 C CA . PRO A 1 274 ? 8.80103 -33.94953 13.60722 1.000 23.16913 280 PRO A CA 1
ATOM 2113 C C . PRO A 1 274 ? 9.68488 -33.32728 14.67287 1.000 24.81508 280 PRO A C 1
ATOM 2114 O O . PRO A 1 274 ? 9.33940 -32.26712 15.20971 1.000 23.29775 280 PRO A O 1
ATOM 2118 N N . SER A 1 275 ? 10.81790 -33.95464 14.99586 1.000 22.11927 281 SER A N 1
ATOM 2119 C CA . SER A 1 275 ? 11.73817 -33.39056 15.97576 1.000 21.60948 281 SER A CA 1
ATOM 2120 C C . SER A 1 275 ? 12.36301 -32.08238 15.50675 1.000 26.70782 281 SER A C 1
ATOM 2121 O O . SER A 1 275 ? 12.79891 -31.28458 16.34358 1.000 24.70450 281 SER A O 1
ATOM 2124 N N . SER A 1 276 ? 12.41870 -31.84473 14.19834 1.000 25.29829 282 SER A N 1
ATOM 2125 C CA . SER A 1 276 ? 13.03090 -30.64272 13.64796 1.000 20.52438 282 SER A CA 1
ATOM 2126 C C . SER A 1 276 ? 12.05673 -29.47969 13.51664 1.000 19.65379 282 SER A C 1
ATOM 2127 O O . SER A 1 276 ? 12.47741 -28.38368 13.13179 1.000 22.92177 282 SER A O 1
ATOM 2130 N N . ILE A 1 277 ? 10.77511 -29.68777 13.82767 1.000 17.72124 283 ILE A N 1
ATOM 2131 C CA . ILE A 1 277 ? 9.77123 -28.64979 13.60009 1.000 20.71102 283 ILE A CA 1
ATOM 2132 C C . ILE A 1 277 ? 10.06166 -27.42336 14.45593 1.000 17.70583 283 ILE A C 1
ATOM 2133 O O . ILE A 1 277 ? 10.02005 -26.28544 13.97393 1.000 19.42316 283 ILE A O 1
ATOM 2138 N N . GLU A 1 278 ? 10.37090 -27.63890 15.73670 1.000 19.43243 284 GLU A N 1
ATOM 2139 C CA . GLU A 1 278 ? 10.47850 -26.52624 16.67672 1.000 19.99615 284 GLU A CA 1
ATOM 2140 C C . GLU A 1 278 ? 11.58084 -25.55527 16.27177 1.000 19.52866 284 GLU A C 1
ATOM 2141 O O . GLU A 1 278 ? 11.38390 -24.33506 16.29065 1.000 19.93679 284 GLU A O 1
ATOM 2147 N N . LYS A 1 279 ? 12.75074 -26.07928 15.89836 1.000 18.79112 285 LYS A N 1
ATOM 2148 C CA . LYS A 1 279 ? 13.85306 -25.20750 15.50626 1.000 16.63952 285 LYS A CA 1
ATOM 2149 C C . LYS A 1 279 ? 13.51301 -24.42783 14.24171 1.000 16.93547 285 LYS A C 1
ATOM 2150 O O . LYS A 1 279 ? 13.81748 -23.23394 14.13986 1.000 14.93159 285 LYS A O 1
ATOM 2156 N N . ILE A 1 280 ? 12.88227 -25.08563 13.26706 1.000 13.11799 286 ILE A N 1
ATOM 2157 C CA . ILE A 1 280 ? 12.62280 -24.44263 11.98209 1.000 13.44859 286 ILE A CA 1
ATOM 2158 C C . ILE A 1 280 ? 11.59043 -23.33036 12.13249 1.000 13.98434 286 ILE A C 1
ATOM 2159 O O . ILE A 1 280 ? 11.76932 -22.22395 11.60946 1.000 17.37734 286 ILE A O 1
ATOM 2164 N N . VAL A 1 281 ? 10.49274 -23.60443 12.84277 1.000 10.86767 287 VAL A N 1
ATOM 2165 C CA . VAL A 1 281 ? 9.45166 -22.59163 12.99862 1.000 12.34248 287 VAL A CA 1
ATOM 2166 C C . VAL A 1 281 ? 9.95016 -21.43430 13.85824 1.000 14.39071 287 VAL A C 1
ATOM 2167 O O . VAL A 1 281 ? 9.59432 -20.27339 13.62185 1.000 14.27187 287 VAL A O 1
ATOM 2171 N N . ASN A 1 282 ? 10.77849 -21.72545 14.86557 1.000 12.66785 288 ASN A N 1
ATOM 2172 C CA . ASN A 1 282 ? 11.33320 -20.66237 15.69883 1.000 17.36620 288 ASN A CA 1
ATOM 2173 C C . ASN A 1 282 ? 12.21076 -19.72700 14.87714 1.000 16.06834 288 ASN A C 1
ATOM 2174 O O . ASN A 1 282 ? 12.10946 -18.49990 14.99016 1.000 18.21937 288 ASN A O 1
ATOM 2179 N N . GLU A 1 283 ? 13.08113 -20.29387 14.03865 1.000 17.01845 289 GLU A N 1
ATOM 2180 C CA . GLU A 1 283 ? 13.92633 -19.46946 13.18197 1.000 16.14979 289 GLU A CA 1
ATOM 2181 C C . GLU A 1 283 ? 13.09750 -18.71712 12.14858 1.000 15.51554 289 GLU A C 1
ATOM 2182 O O . GLU A 1 283 ? 13.34669 -17.53469 11.88553 1.000 12.07169 289 GLU A O 1
ATOM 2188 N N . SER A 1 284 ? 12.10474 -19.38589 11.55663 1.000 13.41811 290 SER A N 1
ATOM 2189 C CA . SER A 1 284 ? 11.27804 -18.74429 10.53917 1.000 13.74852 290 SER A CA 1
ATOM 2190 C C . SER A 1 284 ? 10.46535 -17.59589 11.12451 1.000 12.77711 290 SER A C 1
ATOM 2191 O O . SER A 1 284 ? 10.30090 -16.55394 10.47912 1.000 12.70715 290 SER A O 1
ATOM 2194 N N . TRP A 1 285 ? 9.94518 -17.76841 12.34287 1.000 14.78848 291 TRP A N 1
ATOM 2195 C CA . TRP A 1 285 ? 9.15989 -16.70902 12.96789 1.000 11.13826 291 TRP A CA 1
ATOM 2196 C C . TRP A 1 285 ? 10.00394 -15.47295 13.24951 1.000 11.29691 291 TRP A C 1
ATOM 2197 O O . TRP A 1 285 ? 9.48435 -14.35136 13.22027 1.000 14.43376 291 TRP A O 1
ATOM 2208 N N . VAL A 1 286 ? 11.29766 -15.65454 13.52380 1.000 15.33587 292 VAL A N 1
ATOM 2209 C CA . VAL A 1 286 ? 12.18070 -14.51135 13.74193 1.000 12.71372 292 VAL A CA 1
ATOM 2210 C C . VAL A 1 286 ? 12.22148 -13.63472 12.49682 1.000 11.23870 292 VAL A C 1
ATOM 2211 O O . VAL A 1 286 ? 12.10328 -12.40597 12.57382 1.000 15.64370 292 VAL A O 1
ATOM 2215 N N . GLY A 1 287 ? 12.38167 -14.25701 11.32809 1.000 14.39675 293 GLY A N 1
ATOM 2216 C CA . GLY A 1 287 ? 12.35862 -13.49751 10.08947 1.000 11.88549 293 GLY A CA 1
ATOM 2217 C C . GLY A 1 287 ? 10.99672 -12.90083 9.78917 1.000 12.75924 293 GLY A C 1
ATOM 2218 O O . GLY A 1 287 ? 10.89598 -11.74064 9.38273 1.000 12.47477 293 GLY A O 1
ATOM 2219 N N . ILE A 1 288 ? 9.93120 -13.68132 9.98936 1.000 12.07807 294 ILE A N 1
ATOM 2220 C CA . ILE A 1 288 ? 8.58523 -13.20838 9.67069 1.000 13.75144 294 ILE A CA 1
ATOM 2221 C C . ILE A 1 288 ? 8.21880 -12.00759 10.53304 1.000 12.67056 294 ILE A C 1
ATOM 2222 O O . ILE A 1 288 ? 7.67524 -11.01182 10.03867 1.000 13.69884 294 ILE A O 1
ATOM 2227 N N . LYS A 1 289 ? 8.51051 -12.08052 11.83399 1.000 16.06018 295 LYS A N 1
ATOM 2228 C CA . LYS A 1 289 ? 8.21835 -10.95978 12.72166 1.000 13.01907 295 LYS A CA 1
ATOM 2229 C C . LYS A 1 289 ? 9.00878 -9.72107 12.32022 1.000 10.80345 295 LYS A C 1
ATOM 2230 O O . LYS A 1 289 ? 8.48879 -8.59994 12.37022 1.000 14.44844 295 LYS A O 1
ATOM 2236 N N . ALA A 1 290 ? 10.26741 -9.90587 11.91293 1.000 11.77634 296 ALA A N 1
ATOM 2237 C CA . ALA A 1 290 ? 11.09661 -8.77220 11.51444 1.000 16.07762 296 ALA A CA 1
ATOM 2238 C C . ALA A 1 290 ? 10.53219 -8.06337 10.28820 1.000 12.86106 296 ALA A C 1
ATOM 2239 O O . ALA A 1 290 ? 10.51996 -6.82791 10.23149 1.000 17.42787 296 ALA A O 1
ATOM 2241 N N . MET A 1 291 ? 10.07892 -8.82411 9.28589 1.000 14.50946 297 MET A N 1
ATOM 2242 C CA . MET A 1 291 ? 9.46988 -8.19812 8.11435 1.000 18.68870 297 MET A CA 1
ATOM 2243 C C . MET A 1 291 ? 8.20073 -7.44368 8.49015 1.000 12.42051 297 MET A C 1
ATOM 2244 O O . MET A 1 291 ? 7.97568 -6.32186 8.02180 1.000 14.25113 297 MET A O 1
ATOM 2249 N N . ALA A 1 292 ? 7.35940 -8.04283 9.33703 1.000 15.10976 298 ALA A N 1
ATOM 2250 C CA . ALA A 1 292 ? 6.14705 -7.36088 9.77690 1.000 14.41511 298 ALA A CA 1
ATOM 2251 C C . ALA A 1 292 ? 6.48238 -6.09700 10.55598 1.000 17.92164 298 ALA A C 1
ATOM 2252 O O . ALA A 1 292 ? 5.83387 -5.05913 10.37842 1.000 18.88596 298 ALA A O 1
ATOM 2254 N N . LEU A 1 293 ? 7.49691 -6.16485 11.42255 1.000 15.58788 299 LEU A N 1
ATOM 2255 C CA . LEU A 1 293 ? 7.92946 -4.97644 12.14975 1.000 14.04202 299 LEU A CA 1
ATOM 2256 C C . LEU A 1 293 ? 8.43641 -3.90427 11.19405 1.000 16.06838 299 LEU A C 1
ATOM 2257 O O . LEU A 1 293 ? 8.15589 -2.71411 11.37820 1.000 16.52582 299 LEU A O 1
ATOM 2262 N N . LYS A 1 294 ? 9.18443 -4.30754 10.16439 1.000 16.05222 300 LYS A N 1
ATOM 2263 C CA . LYS A 1 294 ? 9.62869 -3.35040 9.15670 1.000 19.19263 300 LYS A CA 1
ATOM 2264 C C . LYS A 1 294 ? 8.44282 -2.72688 8.43110 1.000 18.86640 300 LYS A C 1
ATOM 2265 O O . LYS A 1 294 ? 8.47228 -1.54065 8.08302 1.000 18.14081 300 LYS A O 1
ATOM 2271 N N . VAL A 1 295 ? 7.39310 -3.51333 8.18427 1.000 16.42777 301 VAL A N 1
ATOM 2272 C CA . VAL A 1 295 ? 6.18964 -2.96605 7.56594 1.000 17.01611 301 VAL A CA 1
ATOM 2273 C C . VAL A 1 295 ? 5.50685 -1.97803 8.50385 1.000 19.46841 301 VAL A C 1
ATOM 2274 O O . VAL A 1 295 ? 5.08216 -0.89422 8.08395 1.000 16.52644 301 VAL A O 1
ATOM 2278 N N . ALA A 1 296 ? 5.39700 -2.33031 9.78779 1.000 14.67117 302 ALA A N 1
ATOM 2279 C CA . ALA A 1 296 ? 4.75566 -1.44079 10.75068 1.000 20.42189 302 ALA A CA 1
ATOM 2280 C C . ALA A 1 296 ? 5.51558 -0.12937 10.90091 1.000 19.09753 302 ALA A C 1
ATOM 2281 O O . ALA A 1 296 ? 4.90037 0.92539 11.09697 1.000 16.85091 302 ALA A O 1
ATOM 2283 N N . GLN A 1 297 ? 6.84619 -0.17144 10.80434 1.000 16.78691 303 GLN A N 1
ATOM 2284 C CA . GLN A 1 297 ? 7.66360 1.02504 10.96491 1.000 17.61275 303 GLN A CA 1
ATOM 2285 C C . GLN A 1 297 ? 7.55484 1.98280 9.78543 1.000 16.44462 303 GLN A C 1
ATOM 2286 O O . GLN A 1 297 ? 8.07553 3.10025 9.87007 1.000 24.15994 303 GLN A O 1
ATOM 2292 N N . MET A 1 298 ? 6.90712 1.57597 8.69140 1.000 20.14841 304 MET A N 1
ATOM 2293 C CA . MET A 1 298 ? 6.69921 2.47388 7.56167 1.000 18.60283 304 MET A CA 1
ATOM 2294 C C . MET A 1 298 ? 5.68819 3.57371 7.85404 1.000 20.66258 304 MET A C 1
ATOM 2295 O O . MET A 1 298 ? 5.60346 4.53159 7.07764 1.000 24.10806 304 MET A O 1
ATOM 2300 N N . PHE A 1 299 ? 4.92933 3.46458 8.93925 1.000 21.38005 305 PHE A N 1
ATOM 2301 C CA . PHE A 1 299 ? 3.86455 4.41505 9.22898 1.000 20.27883 305 PHE A CA 1
ATOM 2302 C C . PHE A 1 299 ? 4.11781 5.15543 10.53730 1.000 24.30470 305 PHE A C 1
ATOM 2303 O O . PHE A 1 299 ? 5.04776 4.83662 11.27835 1.000 32.05337 305 PHE A O 1
ATOM 2312 N N . ALA B 2 2 ? 15.54207 -41.25520 -4.87357 1.000 49.11044 4 ALA I N 1
ATOM 2313 C CA . ALA B 2 2 ? 15.06868 -42.14755 -5.92484 1.000 48.87755 4 ALA I CA 1
ATOM 2314 C C . ALA B 2 2 ? 15.10236 -41.45443 -7.28329 1.000 41.88935 4 ALA I C 1
ATOM 2315 O O . ALA B 2 2 ? 14.79649 -42.06211 -8.30894 1.000 54.71824 4 ALA I O 1
ATOM 2317 N N . ASP B 2 3 ? 15.47518 -40.17551 -7.28135 1.000 35.31831 5 ASP I N 1
ATOM 2318 C CA . ASP B 2 3 ? 15.56242 -39.38438 -8.50483 1.000 25.14516 5 ASP I CA 1
ATOM 2319 C C . ASP B 2 3 ? 17.01202 -38.98924 -8.75307 1.000 24.73509 5 ASP I C 1
ATOM 2320 O O . ASP B 2 3 ? 17.52153 -38.06078 -8.10612 1.000 24.22693 5 ASP I O 1
ATOM 2325 N N . PRO B 2 4 ? 17.71717 -39.65461 -9.67111 1.000 22.78519 6 PRO I N 1
ATOM 2326 C CA . PRO B 2 4 ? 19.13342 -39.31868 -9.89711 1.000 19.88195 6 PRO I CA 1
ATOM 2327 C C . PRO B 2 4 ? 19.35358 -37.91955 -10.44802 1.000 20.78384 6 PRO I C 1
ATOM 2328 O O . PRO B 2 4 ? 20.46001 -37.38364 -10.30680 1.000 19.04504 6 PRO I O 1
ATOM 2332 N N . ILE B 2 5 ? 18.34010 -37.30984 -11.06936 1.000 20.87124 7 ILE I N 1
ATOM 2333 C CA . ILE B 2 5 ? 18.48128 -35.96446 -11.61724 1.000 16.54317 7 ILE I CA 1
ATOM 2334 C C . ILE B 2 5 ? 18.51557 -34.89299 -10.53801 1.000 19.82846 7 ILE I C 1
ATOM 2335 O O . ILE B 2 5 ? 18.90700 -33.75402 -10.81467 1.000 20.32274 7 ILE I O 1
ATOM 2340 N N . CYS B 2 6 ? 18.11816 -35.22346 -9.31360 1.000 15.21282 8 CYS I N 1
ATOM 2341 C CA . CYS B 2 6 ? 18.17187 -34.25095 -8.23140 1.000 16.88920 8 CYS I CA 1
ATOM 2342 C C . CYS B 2 6 ? 19.61349 -33.83966 -7.95791 1.000 22.38420 8 CYS I C 1
ATOM 2343 O O . CYS B 2 6 ? 20.51847 -34.67782 -7.91531 1.000 17.95262 8 CYS I O 1
ATOM 2346 N N . ASN B 2 7 ? 19.81806 -32.53254 -7.78571 1.000 15.66151 9 ASN I N 1
ATOM 2347 C CA . ASN B 2 7 ? 21.11200 -31.88623 -7.57223 1.000 18.38707 9 ASN I CA 1
ATOM 2348 C C . ASN B 2 7 ? 22.02635 -31.96772 -8.78830 1.000 22.23872 9 ASN I C 1
ATOM 2349 O O . ASN B 2 7 ? 23.22877 -31.70481 -8.66774 1.000 19.98184 9 ASN I O 1
ATOM 2354 N N . LYS B 2 8 ? 21.50024 -32.32035 -9.95322 1.000 19.34382 10 LYS I N 1
ATOM 2355 C CA . LYS B 2 8 ? 22.30730 -32.29226 -11.16646 1.000 19.27428 10 LYS I CA 1
ATOM 2356 C C . LYS B 2 8 ? 22.52922 -30.84670 -11.59813 1.000 18.67188 10 LYS I C 1
ATOM 2357 O O . LYS B 2 8 ? 21.57026 -30.06690 -11.64320 1.000 17.69280 10 LYS I O 1
ATOM 2363 N N . PRO B 2 9 ? 23.76422 -30.44738 -11.90394 1.000 22.63921 11 PRO I N 1
ATOM 23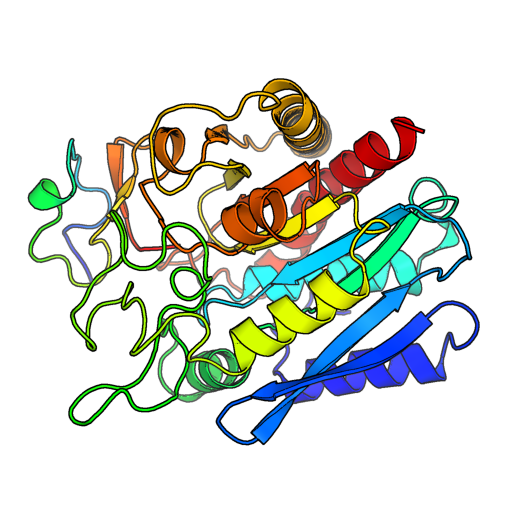64 C CA . PRO B 2 9 ? 24.00122 -29.07274 -12.36330 1.000 21.36316 11 PRO I CA 1
ATOM 2365 C C . PRO B 2 9 ? 23.21383 -28.77267 -13.63026 1.000 20.67942 11 PRO I C 1
ATOM 2366 O O . PRO B 2 9 ? 23.04985 -29.62986 -14.50091 1.000 21.73901 11 PRO I O 1
ATOM 2370 N N . CYS B 2 10 ? 22.71905 -27.54054 -13.72489 1.000 19.39007 12 CYS I N 1
ATOM 2371 C CA . CYS B 2 10 ? 21.84184 -27.16842 -14.82330 1.000 21.93916 12 CYS I CA 1
ATOM 2372 C C . CYS B 2 10 ? 21.96253 -25.67910 -15.10458 1.000 22.25321 12 CYS I C 1
ATOM 2373 O O . CYS B 2 10 ? 22.26296 -24.88239 -14.21135 1.000 21.26372 12 CYS I O 1
ATOM 2376 N N . LYS B 2 11 ? 21.72100 -25.31708 -16.36181 1.000 27.04932 13 LYS I N 1
ATOM 2377 C CA . LYS B 2 11 ? 21.59051 -23.92956 -16.78910 1.000 24.09456 13 LYS I CA 1
ATOM 2378 C C . LYS B 2 11 ? 20.16149 -23.55639 -17.14289 1.000 34.13270 13 LYS I C 1
ATOM 2379 O O . LYS B 2 11 ? 19.74345 -22.42324 -16.89498 1.000 37.67939 13 LYS I O 1
ATOM 2385 N N . THR B 2 12 ? 19.40540 -24.48800 -17.71964 1.000 26.70343 14 THR I N 1
ATOM 2386 C CA . THR B 2 12 ? 18.00437 -24.29190 -18.05888 1.000 30.92842 14 THR I CA 1
ATOM 2387 C C . THR B 2 12 ? 17.20821 -25.50278 -17.59043 1.000 30.94024 14 THR I C 1
ATOM 2388 O O . THR B 2 12 ? 17.76456 -26.49021 -17.10399 1.000 30.67077 14 THR I O 1
ATOM 2392 N N . HIS B 2 13 ? 15.88497 -25.42030 -17.74416 1.000 30.76501 15 HIS I N 1
ATOM 2393 C CA . HIS B 2 13 ? 15.02387 -26.51447 -17.30812 1.000 33.31365 15 HIS I CA 1
ATOM 2394 C C . HIS B 2 13 ? 15.22891 -27.77022 -18.14539 1.000 28.69346 15 HIS I C 1
ATOM 2395 O O . HIS B 2 13 ? 14.96722 -28.87809 -17.66419 1.000 28.91277 15 HIS I O 1
ATOM 2402 N N . ASP B 2 14 ? 15.69686 -27.62341 -19.38883 1.000 29.38879 16 ASP I N 1
ATOM 2403 C CA . ASP B 2 14 ? 15.90431 -28.78790 -20.24394 1.000 31.83153 16 ASP I CA 1
ATOM 2404 C C . ASP B 2 14 ? 16.99007 -29.70608 -19.69669 1.000 36.37018 16 ASP I C 1
ATOM 2405 O O . ASP B 2 14 ? 16.96678 -30.91371 -19.95953 1.000 34.27259 16 ASP I O 1
ATOM 2407 N N . ASP B 2 15 ? 17.94394 -29.15995 -18.93786 1.000 29.39404 17 ASP I N 1
ATOM 2408 C CA . ASP B 2 15 ? 18.97039 -29.99099 -18.31982 1.000 26.67165 17 ASP I CA 1
ATOM 2409 C C . ASP B 2 15 ? 18.40042 -30.91012 -17.24732 1.000 31.20186 17 ASP I C 1
ATOM 2410 O O . ASP B 2 15 ? 19.06811 -31.87305 -16.85565 1.000 25.93487 17 ASP I O 1
ATOM 2415 N N . CYS B 2 16 ? 17.18902 -30.63365 -16.76295 1.000 25.74033 18 CYS I N 1
ATOM 2416 C CA . CYS B 2 16 ? 16.51971 -31.46966 -15.77674 1.000 26.54698 18 CYS I CA 1
ATOM 2417 C C . CYS B 2 16 ? 15.45281 -32.36341 -16.40142 1.000 26.12343 18 CYS I C 1
ATOM 2418 O O . CYS B 2 16 ? 14.58616 -32.87575 -15.68561 1.000 21.89189 18 CYS I O 1
ATOM 2421 N N . SER B 2 17 ? 15.49375 -32.55238 -17.71801 1.000 29.70988 19 SER I N 1
ATOM 2422 C CA . SER B 2 17 ? 14.49726 -33.37060 -18.39379 1.000 35.06072 19 SER I CA 1
ATOM 2423 C C . SER B 2 17 ? 14.59502 -34.82521 -17.94653 1.000 31.15452 19 SER I C 1
ATOM 2424 O O . SER B 2 17 ? 15.67865 -35.34193 -17.66062 1.000 30.22290 19 SER I O 1
ATOM 2427 N N . GLY B 2 18 ? 13.44357 -35.48694 -17.89604 1.000 35.15348 20 GLY I N 1
ATOM 2428 C CA . GLY B 2 18 ? 13.38499 -36.86151 -17.42883 1.000 36.46022 20 GLY I CA 1
ATOM 2429 C C . GLY B 2 18 ? 13.72307 -37.02911 -15.96329 1.000 37.05724 20 GLY I C 1
ATOM 2430 O O . GLY B 2 18 ? 14.47218 -37.94686 -15.60478 1.000 32.77296 20 GLY I O 1
ATOM 2431 N N . ALA B 2 19 ? 13.18823 -36.16469 -15.10442 1.000 39.72586 21 ALA I N 1
ATOM 2432 C CA . ALA B 2 19 ? 13.48194 -36.18712 -13.67659 1.000 29.90495 21 ALA I CA 1
ATOM 2433 C C . ALA B 2 19 ? 12.32226 -36.66443 -12.81980 1.000 34.94620 21 ALA I C 1
ATOM 2434 O O . ALA B 2 19 ? 12.54979 -37.33704 -11.82022 1.000 47.07499 21 ALA I O 1
ATOM 2436 N N . TRP B 2 20 ? 11.10143 -36.23510 -13.13805 1.000 32.28479 22 TRP I N 1
ATOM 2437 C CA . TRP B 2 20 ? 9.83145 -36.62606 -12.52197 1.000 36.41597 22 TRP I CA 1
ATOM 2438 C C . TRP B 2 20 ? 9.68750 -36.12087 -11.09057 1.000 33.27685 22 TRP I C 1
ATOM 2439 O O . TRP B 2 20 ? 8.56527 -36.02203 -10.58444 1.000 37.30412 22 TRP I O 1
ATOM 2450 N N . PHE B 2 21 ? 10.78903 -35.73398 -10.44863 1.000 28.50374 23 PHE I N 1
ATOM 2451 C CA . PHE B 2 21 ? 10.69396 -35.09483 -9.14220 1.000 26.69014 23 PHE I CA 1
ATOM 2452 C C . PHE B 2 21 ? 11.42481 -33.75992 -9.13883 1.000 24.89425 23 PHE I C 1
ATOM 2453 O O . PHE B 2 21 ? 10.85880 -32.73059 -8.75823 1.000 20.45969 23 PHE I O 1
ATOM 2461 N N . CYS B 2 22 ? 12.68054 -33.77472 -9.57522 1.000 22.70107 24 CYS I N 1
ATOM 2462 C CA . CYS B 2 22 ? 13.51341 -32.57398 -9.62541 1.000 16.71385 24 CYS I CA 1
ATOM 2463 C C . CYS B 2 22 ? 13.53650 -32.00386 -11.04269 1.000 14.34254 24 CYS I C 1
ATOM 2464 O O . CYS B 2 22 ? 14.57184 -31.93705 -11.70532 1.000 16.40951 24 CYS I O 1
ATOM 2467 N N . GLN B 2 23 ? 12.35712 -31.58478 -11.50203 1.000 14.65112 25 GLN I N 1
ATOM 2468 C CA . GLN B 2 23 ? 12.18851 -31.10968 -12.86906 1.000 16.43471 25 GLN I CA 1
ATOM 2469 C C . GLN B 2 23 ? 12.56382 -29.64572 -13.05058 1.000 16.26605 25 GLN I C 1
ATOM 2470 O O . GLN B 2 23 ? 12.65233 -29.18648 -14.19418 1.000 16.39454 25 GLN I O 1
ATOM 2476 N N . ALA B 2 24 ? 12.78680 -28.90752 -11.96861 1.000 18.30681 26 ALA I N 1
ATOM 2477 C CA . ALA B 2 24 ? 13.03109 -27.47370 -12.03776 1.000 17.29034 26 ALA I CA 1
ATOM 2478 C C . ALA B 2 24 ? 14.51390 -27.18154 -11.85405 1.000 16.31889 26 ALA I C 1
ATOM 2479 O O . ALA B 2 24 ? 15.16011 -27.74723 -10.96582 1.000 14.25013 26 ALA I O 1
ATOM 2481 N N . CYS B 2 25 ? 15.04752 -26.30239 -12.69762 1.000 16.44943 27 CYS I N 1
ATOM 2482 C CA . CYS B 2 25 ? 16.41409 -25.81542 -12.55278 1.000 18.12430 27 CYS I CA 1
ATOM 2483 C C . CYS B 2 25 ? 16.38265 -24.55635 -11.69533 1.000 16.04918 27 CYS I C 1
ATOM 2484 O O . CYS B 2 25 ? 15.90710 -23.50599 -12.13905 1.000 21.64076 27 CYS I O 1
ATOM 2487 N N . TRP B 2 26 ? 16.88148 -24.66154 -10.46730 1.000 13.55940 28 TRP I N 1
ATOM 2488 C CA . TRP B 2 26 ? 16.91235 -23.50949 -9.57729 1.000 16.53279 28 TRP I CA 1
ATOM 2489 C C . TRP B 2 26 ? 17.98426 -22.53213 -10.04394 1.000 16.63006 28 TRP I C 1
ATOM 2490 O O . TRP B 2 26 ? 19.13675 -22.91666 -10.26373 1.000 16.61555 28 TRP I O 1
ATOM 2501 N N . ASN B 2 27 ? 17.59882 -21.26402 -10.19820 1.000 16.29969 29 ASN I N 1
ATOM 2502 C CA . ASN B 2 27 ? 18.49080 -20.28068 -10.80661 1.000 17.13587 29 ASN I CA 1
ATOM 2503 C C . ASN B 2 27 ? 19.70568 -20.00296 -9.92749 1.000 21.68848 29 ASN I C 1
ATOM 2504 O O . ASN B 2 27 ? 20.84752 -20.04201 -10.40037 1.000 21.63621 29 ASN I O 1
ATOM 2509 N N . SER B 2 28 ? 19.48108 -19.71322 -8.64410 1.000 21.62480 30 SER I N 1
ATOM 2510 C CA . SER B 2 28 ? 20.59461 -19.36821 -7.76519 1.000 22.73012 30 SER I CA 1
ATOM 2511 C C . SER B 2 28 ? 21.45444 -20.58586 -7.44716 1.000 18.16307 30 SER I C 1
ATOM 2512 O O . SER B 2 28 ? 22.68765 -20.49524 -7.43794 1.000 19.42355 30 SER I O 1
ATOM 2515 N N . ALA B 2 29 ? 20.82374 -21.73168 -7.18366 1.000 18.15116 31 ALA I N 1
ATOM 2516 C CA . ALA B 2 29 ? 21.55967 -22.94757 -6.86091 1.000 20.16477 31 ALA I CA 1
ATOM 2517 C C . ALA B 2 29 ? 22.22702 -23.57729 -8.07589 1.000 15.03849 31 ALA I C 1
ATOM 2518 O O . ALA B 2 29 ? 23.22092 -24.29532 -7.91369 1.000 17.34324 31 ALA I O 1
ATOM 2520 N N . ARG B 2 30 ? 21.70122 -23.32877 -9.27763 1.000 16.04943 32 ARG I N 1
ATOM 2521 C CA . ARG B 2 30 ? 22.23198 -23.89164 -10.52122 1.000 21.32105 32 ARG I CA 1
ATOM 2522 C C . ARG B 2 30 ? 22.19118 -25.41758 -10.51738 1.000 18.33915 32 ARG I C 1
ATOM 2523 O O . ARG B 2 30 ? 23.03553 -26.07181 -11.13370 1.000 18.36646 32 ARG I O 1
ATOM 2531 N N . THR B 2 31 ? 21.21303 -25.99722 -9.82309 1.000 13.91945 33 THR I N 1
ATOM 2532 C CA . THR B 2 31 ? 21.05710 -27.44324 -9.75782 1.000 17.16610 33 THR I CA 1
ATOM 2533 C C . THR B 2 31 ? 19.58547 -27.79622 -9.91257 1.000 16.68239 33 THR I C 1
ATOM 2534 O O . THR B 2 31 ? 18.69733 -26.98293 -9.64463 1.000 16.16693 33 THR I O 1
ATOM 2538 N N . CYS B 2 32 ? 19.33726 -29.02574 -10.35556 1.000 16.66418 34 CYS I N 1
ATOM 2539 C CA . CYS B 2 32 ? 17.96984 -29.48832 -10.54189 1.000 16.02396 34 CYS I CA 1
ATOM 2540 C C . CYS B 2 32 ? 17.32665 -29.78420 -9.19371 1.000 18.82109 34 CYS I C 1
ATOM 2541 O O . CYS B 2 32 ? 17.90141 -30.48927 -8.35826 1.000 15.82928 34 CYS I O 1
ATOM 2544 N N . GLY B 2 33 ? 16.12979 -29.24420 -8.98611 1.000 12.52922 35 GLY I N 1
ATOM 2545 C CA . GLY B 2 33 ? 15.38963 -29.46704 -7.76915 1.000 13.81579 35 GLY I CA 1
ATOM 2546 C C . GLY B 2 33 ? 13.90093 -29.53351 -8.03414 1.000 14.54563 35 GLY I C 1
ATOM 2547 O O . GLY B 2 33 ? 13.43025 -29.23734 -9.13684 1.000 13.66646 35 GLY I O 1
ATOM 2548 N N . PRO B 2 34 ? 13.12800 -29.93041 -7.02830 1.000 14.58796 36 PRO I N 1
ATOM 2549 C CA . PRO B 2 34 ? 11.67773 -30.02011 -7.20979 1.000 14.94163 36 PRO I CA 1
ATOM 2550 C C . PRO B 2 34 ? 11.03698 -28.64250 -7.22775 1.000 15.20234 36 PRO I C 1
ATOM 2551 O O . PRO B 2 34 ? 11.62769 -27.64118 -6.81695 1.000 15.36874 36 PRO I O 1
ATOM 2555 N N . TYR B 2 35 ? 9.80747 -28.60117 -7.73255 1.000 14.28655 37 TYR I N 1
ATOM 2556 C CA . TYR B 2 35 ? 9.00902 -27.38941 -7.62546 1.000 10.37737 37 TYR I CA 1
ATOM 2557 C C . TYR B 2 35 ? 8.62210 -27.17073 -6.16898 1.000 12.22980 37 TYR I C 1
ATOM 2558 O O . TYR B 2 35 ? 8.12713 -28.08544 -5.50292 1.000 12.40304 37 TYR I O 1
ATOM 2567 N N . VAL B 2 36 ? 8.85460 -25.96145 -5.67198 1.000 14.23784 38 VAL I N 1
ATOM 2568 C CA . VAL B 2 36 ? 8.64930 -25.67593 -4.25874 1.000 11.11298 38 VAL I CA 1
ATOM 2569 C C . VAL B 2 36 ? 7.53940 -24.65079 -4.06496 1.000 14.45363 38 VAL I C 1
ATOM 2570 O O . VAL B 2 36 ? 7.49342 -23.95666 -3.04916 1.000 13.98702 38 VAL I O 1
#

Nearest PDB structures (foldseek):
  7eqz-assembly1_I  TM=1.029E+00  e=3.139E-08  Solanum tuberosum
  4cpa-assembly2_J  TM=9.659E-01  e=6.669E-07  Solanum tuberosum
  8se7-assembly1_X  TM=9.235E-01  e=4.129E-05  Ecballium elaterium
  8se8-assembly1_Y  TM=9.191E-01  e=6.050E-05  Ecballium elaterium
  8se8-assembly2_H  TM=9.058E-01  e=6.050E-05  Ecballium elaterium

Radius of gyration: 18.18 Å; Cα contacts (8 Å, |Δi|>4): 818; chains: 2; bounding box: 40×47×46 Å

Organism: Aedes aegypti (NCBI:txid7159)

Solvent-accessible surface area: 12881 Å² total

Secondary structure (DSSP, 8-state):
-TTSS---HHHHHHHHHHHHHH-TTTEEEEEEEE-TTS-EEEEEEES--TT-EEEEEEE-SSTT-THHHHHHHHHHHHHHHTGGG-GGGSSSEEEEEES-S-HHHHHHHHHT-TT--S--SB-SSS-B---GGG-SSSSTT-TT-BS-TTSTTB--SSTT-SHHHHHHHHHHHHTTTTEEEEEEEEESSSEEEES-SS-SSPPTTHHHHHHHHHHHHHHHHHHT----EEEEHHHHT---TT-HHHHHHHTS--SEEEEEEEPPBSSSSB---GGGHHHHHHHHHHHHHHHHHHHHTT-/--TTTT-B-SSGGGG-S-SSS-EE-TTT-BEE---

InterPro domains:
  IPR000834 Peptidase M14, carboxypeptidase A [PF00246] (125-399)
  IPR000834 Peptidase M14, carboxypeptidase A [PR00765] (145-157)
  IPR000834 Peptidase M14, carboxypeptidase A [PR00765] (166-180)
  IPR000834 Peptidase M14, carboxypeptidase A [PR00765] (242-250)
  IPR000834 Peptidase M14, carboxypeptidase A [PR00765] (296-309)
  IPR000834 Peptidase M14, carboxypeptidase A [PS52035] (118-408)
  IPR000834 Peptidase M14, carboxypeptidase A [SM00631] (119-396)
  IPR003146 Carboxypeptidase, activation peptide [PF02244] (29-95)
  IPR036990 Metallocarboxypeptidase-like, propeptide [G3DSA:3.30.70.340] (19-106)

Foldseek 3Di:
DLLLFQDAPVRVVVVLVVLCVVCVVFKDKDFLFAFPVGHTQIKMKGQDDPPAAEAEEEEAQWQLQRLQLSLLVVLVCCCRVVVVVQVLLRPRYMYIYGSHLANQSNNCCVPPNNRGTFHADCQDDDAGGERLQQQAPDQHPAPQADCDRHDNRHNGPHRVPTRSNVSVVRVLLVCQPRHQAYEYEGAADQEKAADDLRDQDADPLNVVLQVLQVQLQVQLCVVPNDGYYYYHCCVPPRRRHRGPQNCCCPVSVRVHGIYGHFFFDDPVRSDHDSVCSVVRSVSNSSSVSRSSSSSNVVD/DFPQFFAAADALVSSPPGVAQSGQDHVSRGGGGDD

B-factor: mean 18.74, std 8.59, range [5.65, 70.69]

Sequence (334 aa):
DVSTSYLRHNEINEYLQTLSQKYPSLVSVEEAGTSYEGRSIKTITINKKPGNAVVFLDAGIHAREWIAPATALYAIEQLVEHSSENQEVLSNLTWVIMPVVNPDGYEFSHETDRFWRKTRKPTGKSCKGTDGNRNFDYHWGEVGASTQACADTFRGETAFSEPETRAVRDAVMKLKGSCKFYLSLHSYGNYILYPWGWTSKLPETWEAIDEVAQAGAEAIKQSTGSRYTVGSSTNVLYAAAGGSDDWAFAVAEVPISITMELPGGGNGGFNPPPSSIEKIVNESWVGIKAMALKVAQMFADPICNKPCKTHDDCSGAWFCQACWNSARTCGPYV

GO terms:
  GO:0008270 zinc ion binding (F, IDA)
  GO:0004181 metallocarboxypeptidase activity (F, IDA)
  GO:0006508 proteolysis (P, IDA)
  GO:0005783 endoplasmic reticulum (C, EXP)